Protein AF-A0AAJ5YVN3-F1 (afdb_monomer)

Structure (mmCIF, N/CA/C/O backbone):
data_AF-A0AAJ5YVN3-F1
#
_entry.id   AF-A0AAJ5YVN3-F1
#
loop_
_atom_site.group_PDB
_atom_site.id
_atom_site.type_symbol
_atom_site.label_atom_id
_atom_site.label_alt_id
_atom_site.label_comp_id
_atom_site.label_asym_id
_atom_site.label_entity_id
_atom_site.label_seq_id
_atom_site.pdbx_PDB_ins_code
_atom_site.Cartn_x
_atom_site.Cartn_y
_atom_site.Cartn_z
_atom_site.occupancy
_atom_site.B_iso_or_equiv
_atom_site.auth_seq_id
_atom_site.auth_comp_id
_atom_site.auth_asym_id
_atom_site.auth_atom_id
_atom_site.pdbx_PDB_model_num
ATOM 1 N N . MET A 1 1 ? 64.491 6.462 -9.019 1.00 41.91 1 MET A N 1
ATOM 2 C CA . MET A 1 1 ? 63.692 6.072 -10.199 1.00 41.91 1 MET A CA 1
ATOM 3 C C . MET A 1 1 ? 62.232 6.112 -9.799 1.00 41.91 1 MET A C 1
ATOM 5 O O . MET A 1 1 ? 61.809 5.310 -8.980 1.00 41.91 1 MET A O 1
ATOM 9 N N . SER A 1 2 ? 61.539 7.153 -10.253 1.00 41.12 2 SER A N 1
ATOM 10 C CA . SER A 1 2 ? 60.168 7.496 -9.876 1.00 41.12 2 SER A CA 1
ATOM 11 C C . SER A 1 2 ? 59.178 7.036 -10.949 1.00 41.12 2 SER A C 1
ATOM 13 O O . SER A 1 2 ? 59.569 6.874 -12.102 1.00 41.12 2 SER A O 1
ATOM 15 N N . MET A 1 3 ? 57.908 6.972 -10.539 1.00 47.62 3 MET A N 1
ATOM 16 C CA . MET A 1 3 ? 56.679 6.924 -11.341 1.00 47.62 3 MET A CA 1
ATOM 17 C C . MET A 1 3 ? 56.315 5.564 -11.931 1.00 47.62 3 MET A C 1
ATOM 19 O O . MET A 1 3 ? 56.884 5.174 -12.929 1.00 47.62 3 MET A O 1
ATOM 23 N N . PHE A 1 4 ? 55.321 4.895 -11.332 1.00 45.03 4 PHE A N 1
ATOM 24 C CA . PHE A 1 4 ? 54.134 4.316 -11.995 1.00 45.03 4 PHE A CA 1
ATOM 25 C C . PHE A 1 4 ? 53.193 3.777 -10.905 1.00 45.03 4 PHE A C 1
ATOM 27 O O . PHE A 1 4 ? 53.117 2.580 -10.640 1.00 45.03 4 PHE A O 1
ATOM 34 N N . ARG A 1 5 ? 52.473 4.671 -10.219 1.00 49.12 5 ARG A N 1
ATOM 35 C CA . ARG A 1 5 ? 51.340 4.270 -9.370 1.00 49.12 5 ARG A CA 1
ATOM 36 C C . ARG A 1 5 ? 50.184 5.246 -9.544 1.00 49.12 5 ARG A C 1
ATOM 38 O O . ARG A 1 5 ? 49.823 5.985 -8.641 1.00 49.12 5 ARG A O 1
ATOM 45 N N . ALA A 1 6 ? 49.614 5.238 -10.739 1.00 47.81 6 ALA A N 1
ATOM 46 C CA . ALA A 1 6 ? 48.305 5.807 -11.021 1.00 47.81 6 ALA A CA 1
ATOM 47 C C . ALA A 1 6 ? 47.508 4.765 -11.813 1.00 47.81 6 ALA A C 1
ATOM 49 O O . ALA A 1 6 ? 48.115 3.944 -12.494 1.00 47.81 6 ALA A O 1
ATOM 50 N N . THR A 1 7 ? 46.174 4.832 -11.746 1.00 44.16 7 THR A N 1
ATOM 51 C CA . THR A 1 7 ? 45.176 4.036 -12.504 1.00 44.16 7 THR A CA 1
ATOM 52 C C . THR A 1 7 ? 44.543 2.810 -11.827 1.00 44.16 7 THR A C 1
ATOM 54 O O . THR A 1 7 ? 44.110 1.888 -12.506 1.00 44.16 7 THR A O 1
ATOM 57 N N . ARG A 1 8 ? 44.344 2.803 -10.499 1.00 44.03 8 ARG A N 1
ATOM 58 C CA . ARG A 1 8 ? 43.365 1.864 -9.894 1.00 44.03 8 ARG A CA 1
ATOM 59 C C . ARG A 1 8 ? 41.948 2.439 -9.745 1.00 44.03 8 ARG A C 1
ATOM 61 O O . ARG A 1 8 ? 41.033 1.703 -9.402 1.00 44.03 8 ARG A O 1
ATOM 68 N N . THR A 1 9 ? 41.751 3.718 -10.066 1.00 44.75 9 THR A N 1
ATOM 69 C CA . THR A 1 9 ? 40.459 4.427 -9.978 1.00 44.75 9 THR A CA 1
ATOM 70 C C . THR A 1 9 ? 39.641 4.418 -11.277 1.00 44.75 9 THR A C 1
ATOM 72 O O . THR A 1 9 ? 38.487 4.822 -11.259 1.00 44.75 9 THR A O 1
ATOM 75 N N . LEU A 1 10 ? 40.176 3.899 -12.390 1.00 45.16 10 LEU A N 1
ATOM 76 C CA . LEU A 1 10 ? 39.469 3.826 -13.686 1.00 45.16 10 LEU A CA 1
ATOM 77 C C . LEU A 1 10 ? 38.543 2.599 -13.835 1.00 45.16 10 LEU A C 1
ATOM 79 O O . LEU A 1 10 ? 38.011 2.349 -14.913 1.00 45.16 10 LEU A O 1
ATOM 83 N N . LEU A 1 11 ? 38.363 1.809 -12.773 1.00 43.81 11 LEU A N 1
ATOM 84 C CA . LEU A 1 11 ? 37.643 0.528 -12.811 1.00 43.81 11 LEU A CA 1
ATOM 85 C C . LEU A 1 11 ? 36.219 0.571 -12.243 1.00 43.81 11 LEU A C 1
ATOM 87 O O . LEU A 1 11 ? 35.543 -0.449 -12.251 1.00 43.81 11 LEU A O 1
ATOM 91 N N . ASN A 1 12 ? 35.716 1.745 -11.856 1.00 46.56 12 ASN A N 1
ATOM 92 C CA . ASN A 1 12 ? 34.270 1.982 -11.785 1.00 46.56 12 ASN A CA 1
ATOM 93 C C . ASN A 1 12 ? 33.765 2.486 -13.146 1.00 46.56 12 ASN A C 1
ATOM 95 O O . ASN A 1 12 ? 32.978 3.426 -13.222 1.00 46.56 12 ASN A O 1
ATOM 99 N N . LYS A 1 13 ? 34.248 1.889 -14.241 1.00 52.09 13 LYS A N 1
ATOM 100 C CA . LYS A 1 13 ? 33.668 2.128 -15.556 1.00 52.09 13 LYS A CA 1
ATOM 101 C C . LYS A 1 13 ? 32.232 1.621 -15.489 1.00 52.09 13 LYS A C 1
ATOM 103 O O . LYS A 1 13 ? 32.009 0.471 -15.102 1.00 52.09 13 LYS A O 1
ATOM 108 N N . VAL A 1 14 ? 31.263 2.473 -15.822 1.00 55.44 14 VAL A N 1
ATOM 109 C CA . VAL A 1 14 ? 29.898 2.010 -16.094 1.00 55.44 14 VAL A CA 1
ATOM 110 C C . VAL A 1 14 ? 30.048 0.838 -17.072 1.00 55.44 14 VAL A C 1
ATOM 112 O O . VAL A 1 14 ? 30.746 0.991 -18.076 1.00 55.44 14 VAL A O 1
ATOM 115 N N . PRO A 1 15 ? 29.504 -0.356 -16.773 1.00 54.06 15 PRO A N 1
ATOM 116 C CA . PRO A 1 15 ? 29.806 -1.568 -17.540 1.00 54.06 15 PRO A CA 1
ATOM 117 C C . PRO A 1 15 ? 29.384 -1.472 -19.014 1.00 54.06 15 PRO A C 1
ATOM 119 O O . PRO A 1 15 ? 29.761 -2.316 -19.823 1.00 54.06 15 PRO A O 1
ATOM 122 N N . GLU A 1 16 ? 28.630 -0.435 -19.380 1.00 62.41 16 GLU A N 1
ATOM 123 C CA . GLU A 1 16 ? 28.155 -0.181 -20.729 1.00 62.41 16 GLU A CA 1
ATOM 124 C C . GLU A 1 16 ? 28.789 1.091 -21.300 1.00 62.41 16 GLU A C 1
ATOM 126 O O . GLU A 1 16 ? 28.896 2.114 -20.626 1.00 62.41 16 GLU A O 1
ATOM 131 N N . SER A 1 17 ? 29.205 1.029 -22.568 1.00 70.75 17 SER A N 1
ATOM 132 C CA . SER A 1 17 ? 29.675 2.201 -23.305 1.00 70.75 17 SER A CA 1
ATOM 133 C C . SER A 1 17 ? 28.585 3.283 -23.342 1.00 70.75 17 SER A C 1
ATOM 135 O O . SER A 1 17 ? 27.437 2.938 -23.651 1.00 70.75 17 SER A O 1
ATOM 137 N N . PRO A 1 18 ? 28.919 4.571 -23.149 1.00 73.31 18 PRO A N 1
ATOM 138 C CA . PRO A 1 18 ? 27.937 5.666 -23.176 1.00 73.31 18 PRO A CA 1
ATOM 139 C C . PRO A 1 18 ? 27.120 5.738 -24.478 1.00 73.31 18 PRO A C 1
ATOM 141 O O . PRO A 1 18 ? 25.960 6.155 -24.485 1.00 73.31 18 PRO A O 1
ATOM 144 N N . ASP A 1 19 ? 27.690 5.244 -25.577 1.00 77.88 19 ASP A N 1
ATOM 145 C CA . ASP A 1 19 ? 27.111 5.295 -26.922 1.00 77.88 19 ASP A CA 1
ATOM 146 C C . ASP A 1 19 ? 26.216 4.093 -27.281 1.00 77.88 19 ASP A C 1
ATOM 148 O O . ASP A 1 19 ? 25.790 3.955 -28.430 1.00 77.88 19 ASP A O 1
ATOM 152 N N . LYS A 1 20 ? 25.922 3.187 -26.334 1.00 82.56 20 LYS A N 1
ATOM 153 C CA . LYS A 1 20 ? 25.192 1.937 -26.628 1.00 82.56 20 LYS A CA 1
ATOM 154 C C . LYS A 1 20 ? 23.812 2.184 -27.253 1.00 82.56 20 LYS A C 1
ATOM 156 O O . LYS A 1 20 ? 23.463 1.520 -28.227 1.00 82.56 20 LYS A O 1
ATOM 161 N N . TYR A 1 21 ? 23.066 3.149 -26.713 1.00 87.19 21 TYR A N 1
ATOM 162 C CA . TYR A 1 21 ? 21.720 3.530 -27.177 1.00 87.19 21 TYR A CA 1
ATOM 163 C C . TYR A 1 21 ? 21.651 4.939 -27.773 1.00 87.19 21 TYR A C 1
ATOM 165 O O . TYR A 1 21 ? 20.602 5.358 -28.270 1.00 87.19 21 TYR A O 1
ATOM 173 N N . HIS A 1 22 ? 22.771 5.657 -27.747 1.00 88.06 22 HIS A N 1
ATOM 174 C CA . HIS A 1 22 ? 22.876 7.002 -28.280 1.00 88.06 22 HIS A CA 1
ATOM 175 C C . HIS A 1 22 ? 23.590 7.000 -29.633 1.00 88.06 22 HIS A C 1
ATOM 177 O O . HIS A 1 22 ? 24.222 6.020 -30.049 1.00 88.06 22 HIS A O 1
ATOM 183 N N . ILE A 1 23 ? 23.451 8.100 -30.359 1.00 85.88 23 ILE A N 1
ATOM 184 C CA . ILE A 1 23 ? 24.288 8.375 -31.522 1.00 85.88 23 ILE A CA 1
ATOM 185 C C . ILE A 1 23 ? 25.714 8.607 -30.997 1.00 85.88 23 ILE A C 1
ATOM 187 O O . ILE A 1 23 ? 25.875 9.434 -30.092 1.00 85.88 23 ILE A O 1
ATOM 191 N N . PRO A 1 24 ? 26.724 7.881 -31.521 1.00 80.44 24 PRO A N 1
ATOM 192 C CA . PRO A 1 24 ? 28.091 8.008 -31.038 1.00 80.44 24 PRO A CA 1
ATOM 193 C C . PRO A 1 24 ? 28.589 9.443 -31.186 1.00 80.44 24 PRO A C 1
ATOM 195 O O . PRO A 1 24 ? 28.255 10.141 -32.150 1.00 80.44 24 PRO A O 1
ATOM 198 N N . ASN A 1 25 ? 29.406 9.867 -30.225 1.00 71.94 25 ASN A N 1
ATOM 199 C CA . ASN A 1 25 ? 30.042 11.177 -30.222 1.00 71.94 25 ASN A CA 1
ATOM 200 C C . ASN A 1 25 ? 30.934 11.335 -31.476 1.00 71.94 25 ASN A C 1
ATOM 202 O O . ASN A 1 25 ? 32.053 10.838 -31.516 1.00 71.94 25 ASN A O 1
ATOM 206 N N . GLY A 1 26 ? 30.440 12.013 -32.516 1.00 68.81 26 GLY A N 1
ATOM 207 C CA . GLY A 1 26 ? 31.144 12.214 -33.787 1.00 68.81 26 GLY A CA 1
ATOM 208 C C . GLY A 1 26 ? 30.780 11.181 -34.859 1.00 68.81 26 GLY A C 1
ATOM 209 O O . GLY A 1 26 ? 31.029 9.989 -34.726 1.00 68.81 26 GLY A O 1
ATOM 210 N N . VAL A 1 27 ? 30.246 11.663 -35.987 1.00 68.75 27 VAL A N 1
ATOM 211 C CA . VAL A 1 27 ? 29.835 10.833 -37.142 1.00 68.75 27 VAL A CA 1
ATOM 212 C C . VAL A 1 27 ? 31.021 10.086 -37.777 1.00 68.75 27 VAL A C 1
ATOM 214 O O . VAL A 1 27 ? 30.838 9.079 -38.453 1.00 68.75 27 VAL A O 1
ATOM 217 N N . THR A 1 28 ? 32.251 10.556 -37.540 1.00 82.75 28 THR A N 1
ATOM 218 C CA . THR A 1 28 ? 33.484 9.951 -38.064 1.00 82.75 28 THR A CA 1
ATOM 219 C C . THR A 1 28 ? 34.467 9.624 -36.934 1.00 82.75 28 THR A C 1
ATOM 221 O O . THR A 1 28 ? 34.488 10.335 -35.924 1.00 82.75 28 THR A O 1
ATOM 224 N N . PRO A 1 29 ? 35.356 8.627 -37.116 1.00 84.06 29 PRO A N 1
ATOM 225 C CA . PRO A 1 29 ? 36.374 8.267 -36.122 1.00 84.06 29 PRO A CA 1
ATOM 226 C C . PRO A 1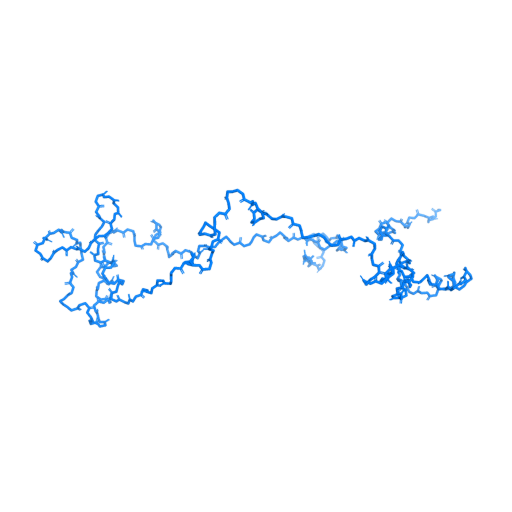 29 ? 37.305 9.422 -35.727 1.00 84.06 29 PRO A C 1
ATOM 228 O O . PRO A 1 29 ? 37.839 9.437 -34.620 1.00 84.06 29 PRO A O 1
ATOM 231 N N . PHE A 1 30 ? 37.503 10.392 -36.626 1.00 90.69 30 PHE A N 1
ATOM 232 C CA . PHE A 1 30 ? 38.268 11.604 -36.346 1.00 90.69 30 PHE A CA 1
ATOM 233 C C . PHE A 1 30 ? 37.564 12.478 -35.301 1.00 90.69 30 PHE A C 1
ATOM 235 O O . PHE A 1 30 ? 38.134 12.749 -34.246 1.00 90.69 30 PHE A O 1
ATOM 242 N N . TRP A 1 31 ? 36.302 12.847 -35.548 1.00 87.69 31 TRP A N 1
ATOM 243 C CA . TRP A 1 31 ? 35.515 13.678 -34.628 1.00 87.69 31 TRP A CA 1
ATOM 244 C C . TRP A 1 31 ? 35.298 13.010 -33.268 1.00 87.69 31 TRP A C 1
ATOM 246 O O . TRP A 1 31 ? 35.290 13.692 -32.247 1.00 87.69 31 TRP A O 1
ATOM 256 N N . HIS A 1 32 ? 35.222 11.680 -33.242 1.00 84.69 32 HIS A N 1
ATOM 257 C CA . HIS A 1 32 ? 35.167 10.915 -32.000 1.00 84.69 32 HIS A CA 1
ATOM 258 C C . HIS A 1 32 ? 36.436 11.074 -31.151 1.00 84.69 32 HIS A C 1
ATOM 260 O O . HIS A 1 32 ? 36.351 11.338 -29.953 1.00 84.69 32 HIS A O 1
ATOM 266 N N . LYS A 1 33 ? 37.627 10.992 -31.758 1.00 87.19 33 LYS A N 1
ATOM 267 C CA . LYS A 1 33 ? 38.897 11.213 -31.044 1.00 87.19 33 LYS A CA 1
ATOM 268 C C . LYS A 1 33 ? 39.047 12.655 -30.556 1.00 87.19 33 LYS A C 1
ATOM 270 O O . LYS A 1 33 ? 39.534 12.869 -29.451 1.00 87.19 33 LYS A O 1
ATOM 275 N N . VAL A 1 34 ? 38.604 13.630 -31.352 1.00 89.38 34 VAL A N 1
ATOM 276 C CA . VAL A 1 34 ? 38.596 15.047 -30.951 1.00 89.38 34 VAL A CA 1
ATOM 277 C C . VAL A 1 34 ? 37.692 15.254 -29.735 1.00 89.38 34 VAL A C 1
ATOM 279 O O . VAL A 1 34 ? 38.117 15.865 -28.759 1.00 89.38 34 VAL A O 1
ATOM 282 N N . HIS A 1 35 ? 36.485 14.681 -29.742 1.00 85.12 35 HIS A N 1
ATOM 283 C CA . HIS A 1 35 ? 35.570 14.745 -28.603 1.00 85.12 35 HIS A CA 1
ATOM 284 C C . HIS A 1 35 ? 36.154 14.080 -27.348 1.00 85.12 35 HIS A C 1
ATOM 286 O O . HIS A 1 35 ? 36.085 14.650 -26.264 1.00 85.12 35 HIS A O 1
ATOM 292 N N . GLN A 1 36 ? 36.776 12.906 -27.486 1.00 85.69 36 GLN A N 1
ATOM 293 C CA . GLN A 1 36 ? 37.421 12.219 -26.362 1.00 85.69 36 GLN A CA 1
ATOM 294 C C . GLN A 1 36 ? 38.565 13.024 -25.738 1.00 85.69 36 GLN A C 1
ATOM 296 O O . GLN A 1 36 ? 38.774 12.935 -24.532 1.00 85.69 36 GLN A O 1
ATOM 301 N N . LEU A 1 37 ? 39.301 13.792 -26.545 1.00 89.38 37 LEU A N 1
ATOM 302 C CA . LEU A 1 37 ? 40.407 14.619 -26.068 1.00 89.38 37 LEU A CA 1
ATOM 303 C C . LEU A 1 37 ? 39.929 15.942 -25.449 1.00 89.38 37 LEU A C 1
ATOM 305 O O . LEU A 1 37 ? 40.559 16.439 -24.521 1.00 89.38 37 LEU A O 1
ATOM 309 N N . MET A 1 38 ? 38.847 16.522 -25.977 1.00 88.75 38 MET A N 1
ATOM 310 C CA . MET A 1 38 ? 38.382 17.863 -25.608 1.00 88.75 38 MET A CA 1
ATOM 311 C C . MET A 1 38 ? 37.267 17.866 -24.549 1.00 88.75 38 MET A C 1
ATOM 313 O O . MET A 1 38 ? 37.050 18.887 -23.900 1.00 88.75 38 MET A O 1
ATOM 317 N N . SER A 1 39 ? 36.552 16.752 -24.365 1.00 83.75 39 SER A N 1
ATOM 318 C CA . SER A 1 39 ? 35.489 16.643 -23.362 1.00 83.75 39 SER A CA 1
ATOM 319 C C . SER A 1 39 ? 36.058 16.531 -21.948 1.00 83.75 39 SER A C 1
ATOM 321 O O . SER A 1 39 ? 36.984 15.764 -21.693 1.00 83.75 39 SER A O 1
ATOM 323 N N . THR A 1 40 ? 35.445 17.242 -20.999 1.00 87.56 40 THR A N 1
ATOM 324 C CA . THR A 1 40 ? 35.756 17.131 -19.564 1.00 87.56 40 THR A CA 1
ATOM 325 C C . THR A 1 40 ? 35.494 15.724 -19.027 1.00 87.56 40 THR A C 1
ATOM 327 O O . THR A 1 40 ? 36.194 15.266 -18.127 1.00 87.56 40 THR A O 1
ATOM 330 N N . ASN A 1 41 ? 34.494 15.032 -19.579 1.00 83.88 41 ASN A N 1
ATOM 331 C CA . ASN A 1 41 ? 34.202 13.644 -19.258 1.00 83.88 41 ASN A CA 1
ATOM 332 C C . ASN A 1 41 ? 33.904 12.868 -20.557 1.00 83.88 41 ASN A C 1
ATOM 334 O O . ASN A 1 41 ? 32.819 13.025 -21.128 1.00 83.88 41 ASN A O 1
ATOM 338 N N . PRO A 1 42 ? 34.845 12.040 -21.048 1.00 80.31 42 PRO A N 1
ATOM 339 C CA . PRO A 1 42 ? 34.662 11.275 -22.279 1.00 80.31 42 PRO A CA 1
ATOM 340 C C . PRO A 1 42 ? 33.650 10.129 -22.132 1.00 80.31 42 PRO A C 1
ATOM 342 O O . PRO A 1 42 ? 33.206 9.593 -23.145 1.00 80.31 42 PRO A O 1
ATOM 345 N N . ASP A 1 43 ? 33.262 9.773 -20.903 1.00 81.06 43 ASP A N 1
ATOM 346 C CA . ASP A 1 43 ? 32.269 8.734 -20.623 1.00 81.06 43 ASP A CA 1
ATOM 347 C C . ASP A 1 43 ? 30.819 9.261 -20.677 1.00 81.06 43 ASP A C 1
ATOM 349 O O . ASP A 1 43 ? 29.885 8.532 -20.352 1.00 81.06 43 ASP A O 1
ATOM 353 N N . VAL A 1 44 ? 30.595 10.517 -21.080 1.00 82.25 44 VAL A N 1
ATOM 354 C CA . VAL A 1 44 ? 29.251 11.102 -21.237 1.00 82.25 44 VAL A CA 1
ATOM 355 C C . VAL A 1 44 ? 28.750 10.938 -22.676 1.00 82.25 44 VAL A C 1
ATOM 357 O O . VAL A 1 44 ? 29.462 11.195 -23.647 1.00 82.25 44 VAL A O 1
ATOM 360 N N . SER A 1 45 ? 27.493 10.516 -22.816 1.00 84.06 45 SER A N 1
ATOM 361 C CA . SER A 1 45 ? 26.807 10.363 -24.105 1.00 84.06 45 SER A CA 1
ATOM 362 C C . SER A 1 45 ? 26.240 11.683 -24.643 1.00 84.06 45 SER A C 1
ATOM 364 O O . SER A 1 45 ? 25.856 12.541 -23.851 1.00 84.06 45 SER A O 1
ATOM 366 N N . THR A 1 46 ? 26.018 11.783 -25.960 1.00 83.31 46 THR A N 1
ATOM 367 C CA . THR A 1 46 ? 25.290 12.908 -26.598 1.00 83.31 46 THR A CA 1
ATOM 368 C C . THR A 1 46 ? 23.846 13.101 -26.116 1.00 83.31 46 THR A C 1
ATOM 370 O O . THR A 1 46 ? 23.269 14.164 -26.332 1.00 83.31 46 THR A O 1
ATOM 373 N N . GLY A 1 47 ? 23.219 12.068 -25.537 1.00 86.25 47 GLY A N 1
ATOM 374 C CA . GLY A 1 47 ? 21.799 12.079 -25.166 1.00 86.25 47 GLY A CA 1
ATOM 375 C C . GLY A 1 47 ? 20.830 11.980 -26.353 1.00 86.25 47 GLY A C 1
ATOM 376 O O . GLY A 1 47 ? 19.618 11.998 -26.156 1.00 86.25 47 GLY A O 1
ATOM 377 N N . LEU A 1 48 ? 21.334 11.841 -27.587 1.00 88.81 48 LEU A N 1
ATOM 378 C CA . LEU A 1 48 ? 20.504 11.659 -28.778 1.00 88.81 48 LEU A CA 1
ATOM 379 C C . LEU A 1 48 ? 20.235 10.167 -29.009 1.00 88.81 48 LEU A C 1
ATOM 381 O O . LEU A 1 48 ? 21.190 9.427 -29.248 1.00 88.81 48 LEU A O 1
ATOM 385 N N . PRO A 1 49 ? 18.978 9.693 -28.962 1.00 91.38 49 PRO A N 1
ATOM 386 C CA . PRO A 1 49 ? 18.670 8.279 -29.137 1.00 91.38 49 PRO A CA 1
ATOM 387 C C . PRO A 1 49 ? 18.908 7.824 -30.582 1.00 91.38 49 PRO A C 1
ATOM 389 O O . PRO A 1 49 ? 18.705 8.571 -31.539 1.00 91.38 49 PRO A O 1
ATOM 392 N N . ARG A 1 50 ? 19.299 6.562 -30.765 1.00 88.75 50 ARG A N 1
ATOM 393 C CA . ARG A 1 50 ? 19.478 5.982 -32.103 1.00 88.75 50 ARG A CA 1
ATOM 394 C C . ARG A 1 50 ? 18.128 5.625 -32.739 1.00 88.75 50 ARG A C 1
ATOM 396 O O . ARG A 1 50 ? 17.444 4.725 -32.260 1.00 88.75 50 ARG A O 1
ATOM 403 N N . ASN A 1 51 ? 17.793 6.245 -33.874 1.00 87.81 51 ASN A N 1
ATOM 404 C CA . ASN A 1 51 ? 16.492 6.099 -34.557 1.00 87.81 51 ASN A CA 1
ATOM 405 C C . ASN A 1 51 ? 16.070 4.651 -34.873 1.00 87.81 51 ASN A C 1
ATOM 407 O O . ASN A 1 51 ? 14.887 4.338 -34.841 1.00 87.81 51 ASN A O 1
ATOM 411 N N . LEU A 1 52 ? 17.021 3.763 -35.185 1.00 88.56 52 LEU A N 1
ATOM 412 C CA . LEU A 1 52 ? 16.731 2.361 -35.532 1.00 88.56 52 LEU A CA 1
ATOM 413 C C . LEU A 1 52 ? 16.519 1.449 -34.315 1.00 88.56 52 LEU A C 1
ATOM 415 O O . LEU A 1 52 ? 16.115 0.303 -34.474 1.00 88.56 52 LEU A O 1
ATOM 419 N N . GLN A 1 53 ? 16.830 1.928 -33.111 1.00 89.25 53 GLN A N 1
ATOM 420 C CA . GLN A 1 53 ? 16.669 1.177 -31.861 1.00 89.25 53 GLN A CA 1
ATOM 421 C C . GLN A 1 53 ? 15.561 1.779 -30.999 1.00 89.25 53 GLN A C 1
ATOM 423 O O . GLN A 1 53 ? 14.782 1.064 -30.372 1.00 89.25 53 GLN A O 1
ATOM 428 N N . PHE A 1 54 ? 15.473 3.105 -30.969 1.00 92.62 54 PHE A N 1
ATOM 429 C CA . PHE A 1 54 ? 14.462 3.814 -30.214 1.00 92.62 54 PHE A CA 1
ATOM 430 C C . PHE A 1 54 ? 13.135 3.824 -30.976 1.00 92.62 54 PHE A C 1
ATOM 432 O O . PHE A 1 54 ? 13.041 4.381 -32.066 1.00 92.62 54 PHE A O 1
ATOM 439 N N . ARG A 1 55 ? 12.092 3.231 -30.379 1.00 92.75 55 ARG A N 1
ATOM 440 C CA . ARG A 1 55 ? 10.723 3.197 -30.932 1.00 92.75 55 ARG A CA 1
ATOM 441 C C . ARG A 1 55 ? 10.641 2.569 -32.336 1.00 92.75 55 ARG A C 1
ATOM 443 O O . ARG A 1 55 ? 9.792 2.943 -33.143 1.00 92.75 55 ARG A O 1
ATOM 450 N N . TYR A 1 56 ? 11.503 1.594 -32.609 1.00 91.38 56 TYR A N 1
ATOM 451 C CA . TYR A 1 56 ? 11.482 0.831 -33.849 1.00 91.38 56 TYR A CA 1
ATOM 452 C C . TYR A 1 56 ? 11.371 -0.673 -33.552 1.00 91.38 56 TYR A C 1
ATOM 454 O O . TYR A 1 56 ? 12.149 -1.186 -32.745 1.00 91.38 56 TYR A O 1
ATOM 462 N N . PRO A 1 57 ? 10.419 -1.399 -34.163 1.00 93.31 57 PRO A N 1
ATOM 463 C CA . PRO A 1 57 ? 9.345 -0.910 -35.040 1.00 93.31 57 PRO A CA 1
ATOM 464 C C . PRO A 1 57 ? 8.355 0.014 -34.297 1.00 93.31 57 PRO A C 1
ATOM 466 O O . PRO A 1 57 ? 8.284 -0.036 -33.062 1.00 93.31 57 PRO A O 1
ATOM 469 N N . PRO A 1 58 ? 7.598 0.873 -35.013 1.00 92.50 58 PRO A N 1
ATOM 470 C CA . PRO A 1 58 ? 6.627 1.752 -34.378 1.00 92.50 58 PRO A CA 1
ATOM 471 C C . PRO A 1 58 ? 5.566 0.937 -33.616 1.00 92.50 58 PRO A C 1
ATOM 473 O O . PRO A 1 58 ? 5.261 -0.192 -34.005 1.00 92.50 58 PRO A O 1
ATOM 476 N N . PRO A 1 59 ? 4.964 1.490 -32.544 1.00 91.75 59 PRO A N 1
ATOM 477 C CA . PRO A 1 59 ? 4.056 0.741 -31.669 1.00 91.75 59 PRO A CA 1
ATOM 4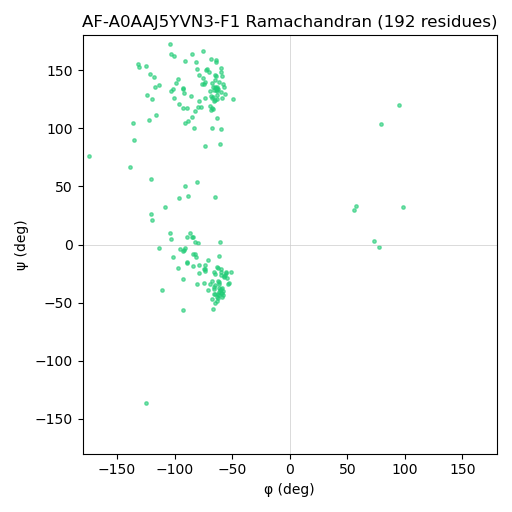78 C C . PRO A 1 59 ? 2.909 0.013 -32.388 1.00 91.75 59 PRO A C 1
ATOM 480 O O . PRO A 1 59 ? 2.520 -1.070 -31.969 1.00 91.75 59 PRO A O 1
ATOM 483 N N . ALA A 1 60 ? 2.399 0.576 -33.488 1.00 93.06 60 ALA A N 1
ATOM 484 C CA . ALA A 1 60 ? 1.298 0.006 -34.267 1.00 93.06 60 ALA A CA 1
ATOM 485 C C . ALA A 1 60 ? 1.719 -1.081 -35.278 1.00 93.06 60 ALA A C 1
ATOM 487 O O . ALA A 1 60 ? 0.855 -1.710 -35.878 1.00 93.06 60 ALA A O 1
ATOM 488 N N . SER A 1 61 ? 3.020 -1.311 -35.488 1.00 93.81 61 SER A N 1
ATOM 489 C CA . SER A 1 61 ? 3.538 -2.322 -36.422 1.00 93.81 61 SER A CA 1
ATOM 490 C C . SER A 1 61 ? 4.416 -3.364 -35.719 1.00 93.81 61 SER A C 1
ATOM 492 O O . SER A 1 61 ? 5.338 -3.926 -36.317 1.00 93.81 61 SER A O 1
ATOM 494 N N . ARG A 1 62 ? 4.183 -3.588 -34.420 1.00 91.50 62 ARG A N 1
ATOM 495 C CA . ARG A 1 62 ? 4.842 -4.657 -33.664 1.00 91.50 62 ARG A CA 1
ATOM 496 C C . ARG A 1 62 ? 4.318 -6.015 -34.164 1.00 91.50 62 ARG A C 1
ATOM 498 O O . ARG A 1 62 ? 3.106 -6.177 -34.261 1.00 91.50 62 ARG A O 1
ATOM 505 N N . PRO A 1 63 ? 5.192 -6.996 -34.460 1.00 93.56 63 PRO A N 1
ATOM 506 C CA . PRO A 1 63 ? 4.758 -8.341 -34.857 1.00 93.56 63 PRO A CA 1
ATOM 507 C C . PRO A 1 63 ? 4.216 -9.161 -33.674 1.00 93.56 63 PRO A C 1
ATOM 509 O O . PRO A 1 63 ? 3.549 -10.176 -33.866 1.00 93.56 63 PRO A O 1
ATOM 512 N N . GLU A 1 64 ? 4.521 -8.737 -32.446 1.00 92.88 64 GLU A N 1
ATOM 513 C CA . GLU A 1 64 ? 4.050 -9.351 -31.207 1.00 92.88 64 GLU A CA 1
ATOM 514 C C . GLU A 1 64 ? 2.528 -9.212 -31.095 1.00 92.88 64 GLU A C 1
ATOM 516 O O . GLU A 1 64 ? 1.986 -8.106 -31.130 1.00 92.88 64 GLU A O 1
ATOM 521 N N . LYS A 1 65 ? 1.828 -10.338 -30.931 1.00 89.81 65 LYS A N 1
ATOM 522 C CA . LYS A 1 65 ? 0.388 -10.327 -30.665 1.00 89.81 65 LYS A CA 1
ATOM 523 C C . LYS A 1 65 ? 0.168 -10.004 -29.187 1.00 89.81 65 LYS A C 1
ATOM 525 O O . LYS A 1 65 ? 0.687 -10.742 -28.346 1.00 89.81 65 LYS A O 1
ATOM 530 N N . PRO A 1 66 ? -0.592 -8.950 -28.844 1.00 88.44 66 PRO A N 1
ATOM 531 C CA . PRO A 1 66 ? -0.905 -8.683 -27.453 1.00 88.44 66 PRO A CA 1
ATOM 532 C C . PRO A 1 66 ? -1.772 -9.824 -26.918 1.00 88.44 66 PRO A C 1
ATOM 534 O O . PRO A 1 66 ? -2.831 -10.127 -27.465 1.00 88.44 66 PRO A O 1
ATOM 537 N N . ALA A 1 67 ? -1.313 -10.455 -25.845 1.00 88.06 67 ALA A N 1
ATOM 538 C CA . ALA A 1 67 ? -2.102 -11.386 -25.059 1.00 88.06 67 ALA A CA 1
ATOM 539 C C . ALA A 1 67 ? -2.244 -10.809 -23.653 1.00 88.06 67 ALA A C 1
ATOM 541 O O . ALA A 1 67 ? -1.279 -10.313 -23.069 1.00 88.06 67 ALA A O 1
ATOM 542 N N . THR A 1 68 ? -3.449 -10.862 -23.097 1.00 86.75 68 THR A N 1
ATOM 543 C CA . THR A 1 68 ? -3.651 -10.554 -21.683 1.00 86.75 68 THR A CA 1
ATOM 544 C C . THR A 1 68 ? -3.015 -11.663 -20.860 1.00 86.75 68 THR A C 1
ATOM 546 O O . THR A 1 68 ? -3.412 -12.823 -20.992 1.00 86.75 68 THR A O 1
ATOM 549 N N . VAL A 1 69 ? -2.032 -11.324 -20.025 1.00 91.00 69 VAL A N 1
ATOM 550 C CA . VAL A 1 69 ? -1.415 -12.302 -19.124 1.00 91.00 69 VAL A CA 1
ATOM 551 C C . VAL A 1 69 ? -2.495 -12.901 -18.214 1.00 91.00 69 VAL A C 1
ATOM 553 O O . VAL A 1 69 ? -3.247 -12.142 -17.593 1.00 91.00 69 VAL A O 1
ATOM 556 N N . PRO A 1 70 ? -2.633 -14.239 -18.154 1.00 89.75 70 PRO A N 1
ATOM 557 C CA . PRO A 1 70 ? -3.632 -14.849 -17.298 1.00 89.75 70 PRO A CA 1
ATOM 558 C C . PRO A 1 70 ? -3.274 -14.561 -15.841 1.00 89.75 70 PRO A C 1
ATOM 560 O O . PRO A 1 70 ? -2.130 -14.712 -15.414 1.00 89.75 70 PRO A O 1
ATOM 563 N N . SER A 1 71 ? -4.268 -14.135 -15.074 1.00 89.44 71 SER A N 1
ATOM 564 C CA . SER A 1 71 ? -4.153 -13.996 -13.623 1.00 89.44 71 SER A CA 1
ATOM 565 C C . SER A 1 71 ? -4.887 -15.154 -12.952 1.00 89.44 71 SER A C 1
ATOM 567 O O . SER A 1 71 ? -5.631 -15.887 -13.602 1.00 89.44 71 SER A O 1
ATOM 569 N N . ARG A 1 72 ? -4.776 -15.289 -11.626 1.00 85.88 72 ARG A N 1
ATOM 570 C CA . ARG A 1 72 ? -5.621 -16.238 -10.875 1.00 85.88 72 ARG A CA 1
ATOM 571 C C . ARG A 1 72 ? -7.123 -16.004 -11.105 1.00 85.88 72 ARG A C 1
ATOM 573 O O . ARG A 1 72 ? -7.908 -16.928 -10.970 1.00 85.88 72 ARG A O 1
ATOM 580 N N . ALA A 1 73 ? -7.518 -14.786 -11.482 1.00 86.50 73 ALA A N 1
ATOM 581 C CA . ALA A 1 73 ? -8.897 -14.439 -11.808 1.00 86.50 73 ALA A CA 1
ATOM 582 C C . ALA A 1 73 ? -9.317 -14.814 -13.244 1.00 86.50 73 ALA A C 1
ATOM 584 O O . ALA A 1 73 ? -10.448 -14.500 -13.621 1.00 86.50 73 ALA A O 1
ATOM 585 N N . SER A 1 74 ? -8.444 -15.447 -14.033 1.00 89.19 74 SER A N 1
ATOM 586 C CA . SER A 1 74 ? -8.720 -15.909 -15.400 1.00 89.19 74 SER A CA 1
ATOM 587 C C . SER A 1 74 ? -9.143 -17.382 -15.473 1.00 89.19 74 SER A C 1
ATOM 589 O O . SER A 1 74 ? -9.459 -17.848 -16.562 1.00 89.19 74 SER A O 1
ATOM 591 N N . ASP A 1 75 ? -9.151 -18.109 -14.350 1.00 92.06 75 ASP A N 1
ATOM 592 C CA . ASP A 1 75 ? -9.623 -19.496 -14.315 1.00 92.06 75 ASP A CA 1
ATOM 593 C C . ASP A 1 75 ? -11.130 -19.584 -14.630 1.00 92.06 75 ASP A C 1
ATOM 595 O O . ASP A 1 75 ? -11.911 -18.713 -14.229 1.00 92.06 75 ASP A O 1
ATOM 599 N N . ILE A 1 76 ? -11.512 -20.619 -15.383 1.00 90.62 76 ILE A N 1
ATOM 600 C CA . ILE A 1 76 ? -12.859 -20.846 -15.925 1.00 90.62 76 ILE A CA 1
ATOM 601 C C . ILE A 1 76 ? -13.692 -21.721 -14.977 1.00 90.62 76 ILE A C 1
ATOM 603 O O . ILE A 1 76 ? -14.911 -21.565 -14.938 1.00 90.62 76 ILE A O 1
ATOM 607 N N . ALA A 1 77 ? -13.062 -22.616 -14.207 1.00 90.00 77 ALA A N 1
ATOM 608 C CA . ALA A 1 77 ? -13.775 -23.612 -13.405 1.00 90.00 77 ALA A CA 1
ATOM 609 C C . ALA A 1 77 ? -14.058 -23.148 -11.964 1.00 90.00 77 ALA A C 1
ATOM 611 O O . ALA A 1 77 ? -15.214 -23.100 -11.551 1.00 90.00 77 ALA A O 1
ATOM 612 N N . GLU A 1 78 ? -13.035 -22.766 -11.193 1.00 90.50 78 GLU A N 1
ATOM 613 C CA . GLU A 1 78 ? -13.146 -22.594 -9.731 1.00 90.50 78 GLU A CA 1
ATOM 614 C C . GLU A 1 78 ? -13.117 -21.119 -9.284 1.00 90.50 78 GLU A C 1
ATOM 616 O O . GLU A 1 78 ? -12.639 -20.761 -8.208 1.00 90.50 78 GLU A O 1
ATOM 621 N N . ASN A 1 79 ? -13.643 -20.213 -10.111 1.00 92.19 79 ASN A N 1
ATOM 622 C CA . ASN A 1 79 ? -13.424 -18.769 -9.971 1.00 92.19 79 ASN A CA 1
ATOM 623 C C . ASN A 1 79 ? -14.720 -17.962 -9.773 1.00 92.19 79 ASN A C 1
ATOM 625 O O . ASN A 1 79 ? -15.052 -17.017 -10.507 1.00 92.19 79 ASN A O 1
ATOM 629 N N . MET A 1 80 ? -15.472 -18.329 -8.736 1.00 93.00 80 MET A N 1
ATOM 630 C CA . MET A 1 80 ? -16.726 -17.658 -8.397 1.00 93.00 80 MET A CA 1
ATOM 631 C C . MET A 1 80 ? -16.498 -16.194 -7.989 1.00 93.00 80 MET A C 1
ATOM 633 O O . MET A 1 80 ? -15.641 -15.877 -7.161 1.00 93.00 80 MET A O 1
ATOM 637 N N . TYR A 1 81 ? -17.302 -15.274 -8.538 1.00 91.75 81 TYR A N 1
ATOM 638 C CA . TYR A 1 81 ? -17.105 -13.829 -8.346 1.00 91.75 81 TYR A CA 1
ATOM 639 C C . TYR A 1 81 ? -17.165 -13.386 -6.878 1.00 91.75 81 TYR A C 1
ATOM 641 O O . TYR A 1 81 ? -16.353 -12.570 -6.456 1.00 91.75 81 TYR A O 1
ATOM 649 N N . TYR A 1 82 ? -18.047 -13.966 -6.062 1.00 92.75 82 TYR A N 1
ATOM 650 C CA . TYR A 1 82 ? -18.197 -13.574 -4.656 1.00 92.75 82 TYR A CA 1
ATOM 651 C C . TYR A 1 82 ? -16.948 -13.857 -3.796 1.00 92.75 82 TYR A C 1
ATOM 653 O O . TYR A 1 82 ? -16.720 -13.181 -2.790 1.00 92.75 82 TYR A O 1
ATOM 661 N N . HIS A 1 83 ? -16.108 -14.831 -4.170 1.00 92.44 83 HIS A N 1
ATOM 662 C CA . HIS A 1 83 ? -14.856 -15.093 -3.457 1.00 92.44 83 HIS A CA 1
ATOM 663 C C . HIS A 1 83 ? -13.831 -13.979 -3.697 1.00 92.44 83 HIS A C 1
ATOM 665 O O . HIS A 1 83 ? -13.191 -13.540 -2.739 1.00 92.44 83 HIS A O 1
ATOM 671 N N . ARG A 1 84 ? -13.758 -13.469 -4.931 1.00 92.12 84 ARG A N 1
ATOM 672 C CA . ARG A 1 84 ? -12.844 -12.403 -5.385 1.00 92.12 84 ARG A CA 1
ATOM 673 C C . ARG A 1 84 ? -13.404 -10.981 -5.274 1.00 92.12 84 ARG A C 1
ATOM 675 O O . ARG A 1 84 ? -12.700 -10.025 -5.589 1.00 92.12 84 ARG A O 1
ATOM 682 N N . ASP A 1 85 ? -14.656 -10.824 -4.854 1.00 94.00 85 ASP A N 1
ATOM 683 C CA . ASP A 1 85 ? -15.281 -9.512 -4.683 1.00 94.00 85 ASP A CA 1
ATOM 684 C C . ASP A 1 85 ? -14.732 -8.803 -3.432 1.00 94.00 85 ASP A C 1
ATOM 686 O O . ASP A 1 85 ? -15.303 -8.868 -2.344 1.00 94.00 85 ASP A O 1
ATOM 690 N N . PHE A 1 86 ? -13.600 -8.114 -3.594 1.00 94.62 86 PHE A N 1
ATOM 691 C CA . PHE A 1 86 ? -13.014 -7.259 -2.558 1.00 94.62 86 PHE A CA 1
ATOM 692 C C . PHE A 1 86 ? -13.766 -5.939 -2.375 1.00 94.62 86 PHE A C 1
ATOM 694 O O . PHE A 1 86 ? -13.695 -5.337 -1.309 1.00 94.62 86 PHE A O 1
ATOM 701 N N . ARG A 1 87 ? -14.535 -5.501 -3.380 1.00 95.62 87 ARG A N 1
ATOM 702 C CA . ARG A 1 87 ? -15.307 -4.254 -3.311 1.00 95.62 87 ARG A CA 1
ATOM 703 C C . ARG A 1 87 ? -16.402 -4.340 -2.249 1.00 9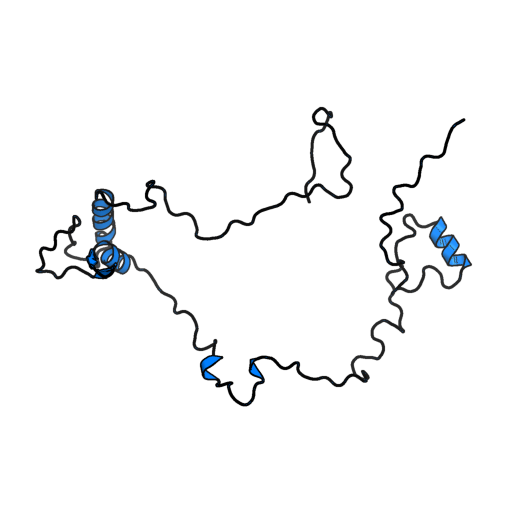5.62 87 ARG A C 1
ATOM 705 O O . ARG A 1 87 ? -16.679 -3.349 -1.585 1.00 95.62 87 ARG A O 1
ATOM 712 N N . ARG A 1 88 ? -17.029 -5.510 -2.086 1.00 94.56 88 ARG A N 1
ATOM 713 C CA . ARG A 1 88 ? -18.054 -5.746 -1.051 1.00 94.56 88 ARG A CA 1
ATOM 714 C C . ARG A 1 88 ? -17.490 -6.245 0.280 1.00 94.56 88 ARG A C 1
ATOM 716 O O . ARG A 1 88 ? -18.183 -6.166 1.287 1.00 94.56 88 ARG A O 1
ATOM 723 N N . LYS A 1 89 ? -16.247 -6.730 0.300 1.00 95.19 89 LYS A N 1
ATOM 724 C CA . LYS A 1 89 ? -15.539 -7.202 1.504 1.00 95.19 89 LYS A CA 1
ATOM 725 C C . LYS A 1 89 ? -14.642 -6.116 2.107 1.00 95.19 89 LYS A C 1
ATOM 727 O O . LYS A 1 89 ? -13.518 -6.396 2.515 1.00 95.19 89 LYS A O 1
ATOM 732 N N . TYR A 1 90 ? -15.113 -4.873 2.131 1.00 96.38 90 TYR A N 1
ATOM 733 C CA . TYR A 1 90 ? -14.370 -3.791 2.767 1.00 96.38 90 TYR A CA 1
ATOM 734 C C . TYR A 1 90 ? -14.477 -3.904 4.299 1.00 96.38 90 TYR A C 1
ATOM 736 O O . TYR A 1 90 ? -15.534 -4.293 4.810 1.00 96.38 90 TYR A O 1
ATOM 744 N N . PRO A 1 91 ? -13.410 -3.581 5.050 1.00 96.00 91 PRO A N 1
ATOM 745 C CA . PRO A 1 91 ? -13.502 -3.486 6.500 1.00 96.00 91 PRO A CA 1
ATOM 746 C C . PRO A 1 91 ? -14.469 -2.358 6.871 1.00 96.00 91 PRO A C 1
ATOM 748 O O . PRO A 1 91 ? -14.396 -1.257 6.321 1.00 96.00 91 PRO A O 1
ATOM 751 N N . LYS A 1 92 ? -15.395 -2.631 7.792 1.00 94.62 92 LYS A N 1
ATOM 752 C CA . LYS A 1 92 ? -16.315 -1.607 8.296 1.00 94.62 92 LYS A CA 1
ATOM 753 C C . LYS A 1 92 ? -15.554 -0.659 9.220 1.00 94.62 92 LYS A C 1
ATOM 755 O O . LYS A 1 92 ? -14.716 -1.101 10.001 1.00 94.62 92 LYS A O 1
ATOM 760 N N . LEU A 1 93 ? -15.853 0.632 9.114 1.00 94.81 93 LEU A N 1
ATOM 761 C CA . LEU A 1 93 ? -15.332 1.638 10.031 1.00 94.81 93 LEU A CA 1
ATOM 762 C C . LEU A 1 93 ? -16.060 1.492 11.368 1.00 94.81 93 LEU A C 1
ATOM 764 O O . LEU A 1 93 ? -17.290 1.512 11.394 1.00 94.81 93 LEU A O 1
ATOM 768 N N . ASP A 1 94 ? -15.293 1.348 12.443 1.00 92.88 94 ASP A N 1
ATOM 769 C CA . ASP A 1 94 ? -15.806 1.344 13.811 1.00 92.88 94 ASP A CA 1
ATOM 770 C C . ASP A 1 94 ? -15.551 2.707 14.474 1.00 92.88 94 ASP A C 1
ATOM 772 O O . ASP A 1 94 ? -14.461 3.272 14.336 1.00 92.88 94 ASP A O 1
ATOM 776 N N . VAL A 1 95 ? -16.564 3.262 15.144 1.00 94.12 95 VAL A N 1
ATOM 777 C CA . VAL A 1 95 ? -16.509 4.586 15.785 1.00 94.12 95 VAL A CA 1
ATOM 778 C C . VAL A 1 95 ? -16.665 4.411 17.286 1.00 94.12 95 VAL A C 1
ATOM 780 O O . VAL A 1 95 ? -17.749 4.114 17.780 1.00 94.12 95 VAL A O 1
ATOM 783 N N . VAL A 1 96 ? -15.589 4.671 18.023 1.00 90.81 96 VAL A N 1
ATOM 784 C CA . VAL A 1 96 ? -15.597 4.622 19.487 1.00 90.81 96 VAL A CA 1
ATOM 785 C C . VAL A 1 96 ? -16.011 5.986 20.034 1.00 90.81 96 VAL A C 1
ATOM 787 O O . VAL A 1 96 ? -15.243 6.947 19.986 1.00 90.81 96 VAL A O 1
ATOM 790 N N . THR A 1 97 ? -17.237 6.076 20.550 1.00 92.06 97 THR A N 1
ATOM 791 C CA . THR A 1 97 ? -17.722 7.257 21.277 1.00 92.06 97 THR A CA 1
ATOM 792 C C . THR A 1 97 ? -17.320 7.186 22.747 1.00 92.06 97 THR A C 1
ATOM 794 O O . THR A 1 97 ? -16.981 6.125 23.269 1.00 92.06 97 THR A O 1
ATOM 797 N N . GLN A 1 98 ? -17.390 8.317 23.446 1.00 90.44 98 GLN A N 1
ATOM 798 C CA . GLN A 1 98 ? -17.131 8.371 24.884 1.00 90.44 98 GLN A CA 1
ATOM 799 C C . GLN A 1 98 ? -18.074 7.445 25.676 1.00 90.44 98 GLN A C 1
ATOM 801 O O . GLN A 1 98 ? -17.615 6.740 26.568 1.00 90.44 98 GLN A O 1
ATOM 806 N N . GLN A 1 99 ? -19.357 7.385 25.299 1.00 88.94 99 GLN A N 1
ATOM 807 C CA . GLN A 1 99 ? -20.352 6.484 25.898 1.00 88.94 99 GLN A CA 1
ATOM 808 C C . GLN A 1 99 ? -19.986 5.011 25.660 1.00 88.94 99 GLN A C 1
ATOM 810 O O . GLN A 1 99 ? -19.900 4.226 26.601 1.00 88.94 99 GLN A O 1
ATOM 815 N N . TYR A 1 100 ? -19.655 4.651 24.419 1.00 88.25 100 TYR A N 1
ATOM 816 C CA . TYR A 1 100 ? -19.242 3.287 24.088 1.00 88.25 100 TYR A CA 1
ATOM 817 C C . TYR A 1 100 ? -17.959 2.872 24.831 1.00 88.25 100 TYR A C 1
ATOM 819 O O . TYR A 1 100 ? -17.841 1.752 25.323 1.00 88.25 100 TYR A O 1
ATOM 827 N N . LEU A 1 101 ? -17.008 3.799 24.996 1.00 87.19 101 LEU A N 1
ATOM 828 C CA . LEU A 1 101 ? -15.795 3.565 25.781 1.00 87.19 101 LEU A CA 1
ATOM 829 C C . LEU A 1 101 ? -16.129 3.360 27.270 1.00 87.19 101 LEU A C 1
ATOM 831 O O . LEU A 1 101 ? -15.580 2.454 27.892 1.00 87.19 101 LEU A O 1
ATOM 835 N N . THR A 1 102 ? -17.044 4.149 27.850 1.00 87.75 102 THR A N 1
ATOM 836 C CA . THR A 1 102 ? -17.477 3.943 29.246 1.00 87.75 102 THR A CA 1
ATOM 837 C C . THR A 1 102 ? -18.090 2.575 29.479 1.00 87.75 102 THR A C 1
ATOM 839 O O . THR A 1 102 ? -17.764 1.926 30.469 1.00 87.75 102 THR A O 1
ATOM 842 N N . GLU A 1 103 ? -18.922 2.110 28.551 1.00 85.50 103 GLU A N 1
ATOM 843 C CA . GLU A 1 103 ? -19.512 0.774 28.605 1.00 85.50 103 GLU A CA 1
ATOM 844 C C . GLU A 1 103 ? -18.429 -0.305 28.559 1.00 85.50 103 GLU A C 1
ATOM 846 O O . GLU A 1 103 ? -18.464 -1.254 29.337 1.00 85.50 103 GLU A O 1
ATOM 851 N N . LEU A 1 104 ? -17.412 -0.118 27.716 1.00 84.81 104 LEU A N 1
ATOM 852 C CA . LEU A 1 104 ? -16.280 -1.035 27.602 1.00 84.81 104 LEU A CA 1
ATOM 853 C C . LEU A 1 104 ? -15.381 -1.061 28.850 1.00 84.81 104 LEU A C 1
ATOM 855 O O . LEU A 1 104 ? -14.790 -2.101 29.141 1.00 84.81 104 LEU A O 1
ATOM 859 N N . LEU A 1 105 ? -15.264 0.054 29.579 1.00 83.25 105 LEU A N 1
ATOM 860 C CA . LEU A 1 105 ? -14.538 0.116 30.857 1.00 83.25 105 LEU A CA 1
ATOM 861 C C . LEU A 1 105 ? -15.313 -0.538 32.004 1.00 83.25 105 LEU A C 1
ATOM 863 O O . LEU A 1 105 ? -14.695 -1.103 32.900 1.00 83.25 105 LEU A O 1
ATOM 867 N N . LEU A 1 106 ? -16.645 -0.454 31.978 1.00 82.75 106 LEU A N 1
ATOM 868 C CA . LEU A 1 106 ? -17.520 -1.102 32.958 1.00 82.75 106 LEU A CA 1
ATOM 869 C C . LEU A 1 106 ? -17.704 -2.599 32.682 1.00 82.75 106 LEU A C 1
ATOM 871 O O . LEU A 1 106 ? -18.036 -3.353 33.593 1.00 82.75 106 LEU A O 1
ATOM 875 N N . ALA A 1 107 ? -17.525 -3.029 31.433 1.00 81.06 107 ALA A N 1
ATOM 876 C CA . ALA A 1 107 ? -17.684 -4.418 31.046 1.00 81.06 107 ALA A CA 1
ATOM 877 C C . ALA A 1 107 ? -16.589 -5.294 31.677 1.00 81.06 107 ALA A C 1
ATOM 879 O O . ALA A 1 107 ? -15.398 -5.143 31.383 1.00 81.06 107 ALA A O 1
ATOM 880 N N . SER A 1 108 ? -17.000 -6.243 32.515 1.00 66.75 108 SER A N 1
ATOM 881 C CA . SER A 1 108 ? -16.098 -7.221 33.114 1.00 66.75 108 SER A CA 1
ATOM 882 C C . SER A 1 108 ? -15.771 -8.334 32.113 1.00 66.75 108 SER A C 1
ATOM 884 O O . SER A 1 108 ? -16.611 -8.692 31.278 1.00 66.75 108 SER A O 1
ATOM 886 N N . PRO A 1 109 ? -14.542 -8.877 32.146 1.00 68.00 109 PRO A N 1
ATOM 887 C CA . PRO A 1 109 ? -14.214 -10.065 31.375 1.00 68.00 109 PRO A CA 1
ATOM 888 C C . PRO A 1 109 ? -14.996 -11.264 31.927 1.00 68.00 109 PRO A C 1
ATOM 890 O O . PRO A 1 109 ? -14.943 -11.558 33.119 1.00 68.00 109 PRO A O 1
ATOM 893 N N . ASN A 1 110 ? -15.708 -11.958 31.047 1.00 69.31 110 ASN A N 1
ATOM 894 C CA . ASN A 1 110 ? -16.294 -13.264 31.326 1.00 69.31 110 ASN A CA 1
ATOM 895 C C . ASN A 1 110 ? -15.199 -14.338 31.307 1.00 69.31 110 ASN A C 1
ATOM 897 O O . ASN A 1 110 ? -14.104 -14.114 30.787 1.00 69.31 110 ASN A O 1
ATOM 901 N N . GLU A 1 111 ? -15.517 -15.530 31.809 1.00 68.56 111 GLU A N 1
ATOM 902 C CA . GLU A 1 111 ? -14.603 -16.684 31.831 1.00 68.56 111 GLU A CA 1
ATOM 903 C C . GLU A 1 111 ? -14.085 -17.065 30.427 1.00 68.56 111 GLU A C 1
ATOM 905 O O . GLU A 1 111 ? -12.946 -17.502 30.283 1.00 68.56 111 GLU A O 1
ATOM 910 N N . ASP A 1 112 ? -14.867 -16.778 29.379 1.00 68.38 112 ASP A N 1
ATOM 911 C CA . ASP A 1 112 ? -14.509 -16.973 27.965 1.00 68.38 112 ASP A CA 1
ATOM 912 C C . ASP A 1 112 ? -13.602 -15.862 27.382 1.00 68.38 112 ASP A C 1
ATOM 914 O O . ASP A 1 112 ? -13.282 -15.856 26.192 1.00 68.38 112 ASP A O 1
ATOM 918 N N . GLY A 1 113 ? -13.217 -14.865 28.187 1.00 64.56 113 GLY A N 1
ATOM 919 C CA . GLY A 1 113 ? -12.433 -13.696 27.765 1.00 64.56 113 GLY A CA 1
ATOM 920 C C . GLY A 1 113 ? -13.234 -12.619 27.018 1.00 64.56 113 GLY A C 1
ATOM 921 O O . GLY A 1 113 ? -12.694 -11.563 26.681 1.00 64.56 113 GLY A O 1
ATOM 922 N N . THR A 1 114 ? -14.528 -12.843 26.771 1.00 65.31 114 THR A N 1
ATOM 923 C CA . THR A 1 114 ? -15.453 -11.843 26.211 1.00 65.31 114 THR A CA 1
ATOM 924 C C . THR A 1 114 ? -15.855 -10.838 27.288 1.00 65.31 114 THR A C 1
ATOM 926 O O . THR A 1 114 ? -16.160 -11.256 28.398 1.00 65.31 114 THR A O 1
ATOM 929 N N . LYS A 1 115 ? -15.918 -9.539 26.986 1.00 66.69 115 LYS A N 1
ATOM 930 C CA . LYS A 1 115 ? -16.375 -8.525 27.952 1.00 66.69 115 LYS A CA 1
ATOM 931 C C . LYS A 1 115 ? -17.879 -8.284 27.817 1.00 66.69 115 LYS A C 1
ATOM 933 O O . LYS A 1 115 ? -18.342 -8.047 26.703 1.00 66.69 115 LYS A O 1
ATOM 938 N N . SER A 1 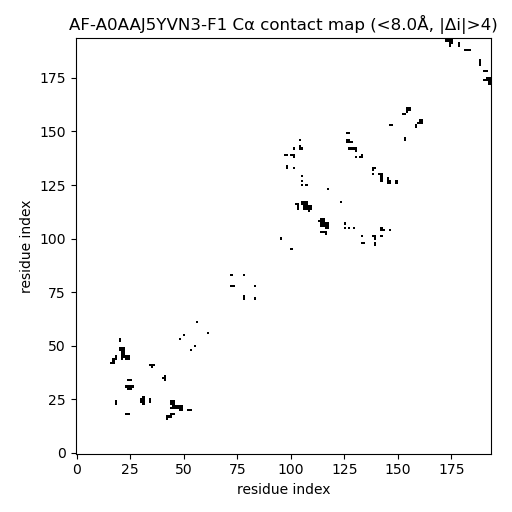116 ? -18.629 -8.306 28.918 1.00 68.38 116 SER A N 1
ATOM 939 C CA . SER A 1 116 ? -20.058 -7.947 28.922 1.00 68.38 116 SER A CA 1
ATOM 940 C C . SER A 1 116 ? -20.409 -6.962 30.028 1.00 68.38 116 SER A C 1
ATOM 942 O O . SER A 1 116 ? -19.758 -6.922 31.068 1.00 68.38 116 SER A O 1
ATOM 944 N N . LEU A 1 117 ? -21.454 -6.166 29.795 1.00 65.00 117 LEU A N 1
ATOM 945 C CA . LEU A 1 117 ? -21.977 -5.237 30.791 1.00 65.00 117 LEU A CA 1
ATOM 946 C C . LEU A 1 117 ? -22.580 -6.001 31.984 1.00 65.00 117 LEU A C 1
ATOM 948 O O . LEU A 1 117 ? -23.348 -6.941 31.762 1.00 65.00 117 LEU A O 1
ATOM 952 N N . PRO A 1 118 ? -22.302 -5.587 33.234 1.00 62.81 118 PRO A N 1
ATOM 953 C CA . PRO A 1 118 ? -22.963 -6.164 34.397 1.00 62.81 118 PRO A CA 1
ATOM 954 C C . PRO A 1 118 ? -24.467 -5.842 34.379 1.00 62.81 118 PRO A C 1
ATOM 956 O O . PRO A 1 118 ? -24.879 -4.709 34.097 1.00 62.81 118 PRO A O 1
ATOM 959 N N . LEU A 1 119 ? -25.300 -6.849 34.672 1.00 63.84 119 LEU A N 1
ATOM 960 C CA . LEU A 1 119 ? -26.742 -6.662 34.854 1.00 63.84 119 LEU A CA 1
ATOM 961 C C . LEU A 1 119 ? -27.004 -5.784 36.091 1.00 63.84 119 LEU A C 1
ATOM 963 O O . LEU A 1 119 ? -26.290 -5.924 37.081 1.00 63.84 119 LEU A O 1
ATOM 967 N N . PRO A 1 120 ? -28.053 -4.939 36.080 1.00 58.66 120 PRO A N 1
ATOM 968 C CA . PRO A 1 120 ? -28.324 -3.983 37.158 1.00 58.66 120 PRO A CA 1
ATOM 969 C C . PRO A 1 120 ? -28.548 -4.624 38.539 1.00 58.66 120 PRO A C 1
ATOM 971 O O . PRO A 1 120 ? -28.285 -3.976 39.544 1.00 58.66 120 PRO A O 1
ATOM 974 N N . GLU A 1 121 ? -29.001 -5.881 38.602 1.00 55.41 121 GLU A N 1
ATOM 975 C CA . GLU A 1 121 ? -29.245 -6.607 39.864 1.00 55.41 121 GLU A CA 1
ATOM 976 C C . GLU A 1 121 ? -28.132 -7.596 40.238 1.00 55.41 121 GLU A C 1
ATOM 978 O O . GLU A 1 121 ? -28.105 -8.117 41.353 1.00 55.41 121 GLU A O 1
ATOM 983 N N . SER A 1 122 ? -27.195 -7.865 39.323 1.00 53.53 122 SER A N 1
ATOM 984 C CA . SER A 1 122 ? -26.060 -8.726 39.628 1.00 53.53 122 SER A CA 1
ATOM 985 C C . SER A 1 122 ? -25.009 -7.879 40.328 1.00 53.53 122 SER A C 1
ATOM 987 O O . SER A 1 122 ? -24.258 -7.151 39.683 1.00 53.53 122 SER A O 1
ATOM 989 N N . GLY A 1 123 ? -24.944 -7.986 41.655 1.00 50.28 123 GLY A N 1
ATOM 990 C CA . GLY A 1 123 ? -23.842 -7.489 42.484 1.00 50.28 123 GLY A CA 1
ATOM 991 C C . GLY A 1 123 ? -22.517 -8.216 42.214 1.00 50.28 123 GLY A C 1
ATOM 992 O O . GLY A 1 123 ? -21.799 -8.553 43.152 1.00 50.28 123 GLY A O 1
ATOM 993 N N . ALA A 1 124 ? -22.209 -8.504 40.946 1.00 47.16 124 ALA A N 1
ATOM 994 C CA . ALA A 1 124 ? -20.910 -8.970 40.511 1.00 47.16 124 ALA A CA 1
ATOM 995 C C . ALA A 1 124 ? -19.911 -7.851 40.808 1.00 47.16 124 ALA A C 1
ATOM 997 O O . ALA A 1 124 ? -19.956 -6.775 40.216 1.00 47.16 124 ALA A O 1
ATOM 998 N N . SER A 1 125 ? -19.068 -8.104 41.800 1.00 47.09 125 SER A N 1
ATOM 999 C CA . SER A 1 125 ? -18.077 -7.196 42.358 1.00 47.09 125 SER A CA 1
ATOM 1000 C C . SER A 1 125 ? -17.061 -6.763 41.301 1.00 47.09 125 SER A C 1
ATOM 1002 O O . SER A 1 125 ? -16.003 -7.372 41.151 1.00 47.09 125 SER A O 1
ATOM 1004 N N . THR A 1 126 ? -17.378 -5.713 40.557 1.00 53.66 126 THR A N 1
ATOM 1005 C CA . THR A 1 126 ? -16.383 -4.913 39.853 1.00 53.66 126 THR A CA 1
ATOM 1006 C C . THR A 1 126 ? -15.987 -3.760 40.767 1.00 53.66 126 THR A C 1
ATOM 1008 O O . THR A 1 126 ? -16.861 -3.082 41.299 1.00 53.66 126 THR A O 1
ATOM 1011 N N . ASP A 1 127 ? -14.689 -3.487 40.919 1.00 59.00 127 ASP A N 1
ATOM 1012 C CA . ASP A 1 127 ? -14.142 -2.358 41.705 1.00 59.00 127 ASP A CA 1
ATOM 1013 C C . ASP A 1 127 ? -14.591 -0.958 41.204 1.00 59.00 127 ASP A C 1
ATOM 1015 O O . ASP A 1 127 ? -14.156 0.072 41.721 1.00 59.00 127 ASP A O 1
ATOM 1019 N N . VAL A 1 128 ? -15.438 -0.901 40.171 1.00 67.88 128 VAL A N 1
ATOM 1020 C CA . VAL A 1 128 ? -15.870 0.305 39.461 1.00 67.88 128 VAL A CA 1
ATOM 1021 C C . VAL A 1 128 ? -17.389 0.438 39.579 1.00 67.88 128 VAL A C 1
ATOM 1023 O O . VAL A 1 128 ? -18.135 -0.473 39.218 1.00 67.88 128 VAL A O 1
ATOM 1026 N N . THR A 1 129 ? -17.850 1.583 40.078 1.00 76.75 129 THR A N 1
ATOM 1027 C CA . THR A 1 129 ? -19.270 1.890 40.275 1.00 76.75 129 THR A CA 1
ATOM 1028 C C . THR A 1 129 ? -19.860 2.458 38.990 1.00 76.75 129 THR A C 1
ATOM 1030 O O . THR A 1 129 ? -19.359 3.442 38.441 1.00 76.75 129 THR A O 1
ATOM 1033 N N . ARG A 1 130 ? -20.971 1.881 38.528 1.00 78.25 130 ARG A N 1
ATOM 1034 C CA . ARG A 1 130 ? -21.714 2.397 37.374 1.00 78.25 130 ARG A CA 1
ATOM 1035 C C . ARG A 1 130 ? -22.374 3.750 37.714 1.00 78.25 130 ARG A C 1
ATOM 1037 O O . ARG A 1 130 ? -23.089 3.813 38.710 1.00 78.25 130 ARG A O 1
ATOM 1044 N N . PRO A 1 131 ? -22.177 4.809 36.907 1.00 77.62 131 PRO A N 1
ATOM 1045 C CA . PRO A 1 131 ? -22.886 6.079 37.075 1.00 77.62 131 PRO A CA 1
ATOM 1046 C C . PRO A 1 131 ? -24.365 5.966 36.662 1.00 77.62 131 PRO A C 1
ATOM 1048 O O . PRO A 1 131 ? -24.698 5.188 35.765 1.00 77.62 131 PRO A O 1
ATOM 1051 N N . ASP A 1 132 ? -25.233 6.773 37.283 1.00 76.56 132 ASP A N 1
ATOM 1052 C CA . ASP A 1 132 ? -26.690 6.753 37.051 1.00 76.56 132 ASP A CA 1
ATOM 1053 C C . ASP A 1 132 ? -27.078 7.170 35.621 1.00 76.56 132 ASP A C 1
ATOM 1055 O O . ASP A 1 132 ? -28.013 6.620 35.0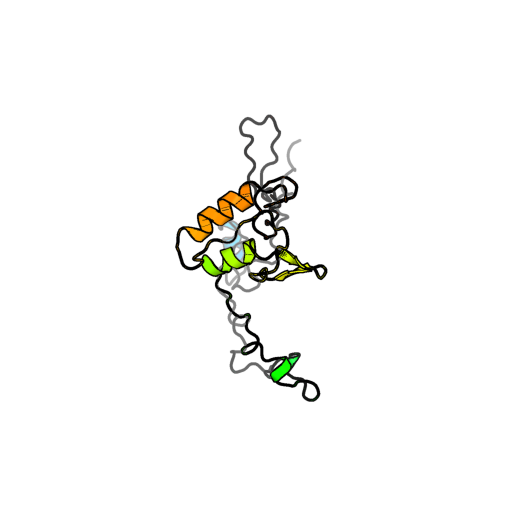41 1.00 76.56 132 ASP A O 1
ATOM 1059 N N . ASP A 1 133 ? -26.335 8.112 35.029 1.00 81.94 133 ASP A N 1
ATOM 1060 C CA . ASP A 1 133 ? -26.527 8.574 33.651 1.00 81.94 133 ASP A CA 1
ATOM 1061 C C . ASP A 1 133 ? -25.246 8.392 32.824 1.00 81.94 133 ASP A C 1
ATOM 1063 O O . ASP A 1 133 ? -24.275 9.136 32.976 1.00 81.94 133 ASP A O 1
ATOM 1067 N N . LEU A 1 134 ? -25.254 7.408 31.919 1.00 76.00 134 LEU A N 1
ATOM 1068 C CA . LEU A 1 134 ? -24.145 7.137 30.996 1.00 76.00 134 LEU A CA 1
ATOM 1069 C C . LEU A 1 134 ? -24.053 8.173 29.870 1.00 76.00 134 LEU A C 1
ATOM 1071 O O . LEU A 1 134 ? -22.992 8.316 29.260 1.00 76.00 134 LEU A O 1
ATOM 1075 N N . ALA A 1 135 ? -25.141 8.889 29.572 1.00 79.31 135 ALA A N 1
ATOM 1076 C CA . ALA A 1 135 ? -25.149 9.867 28.495 1.00 79.31 135 ALA A CA 1
ATOM 1077 C C . ALA A 1 135 ? -24.481 11.190 28.894 1.00 79.31 135 ALA A C 1
ATOM 1079 O O . ALA A 1 135 ? -24.087 11.968 28.019 1.00 79.31 135 ALA A O 1
ATOM 1080 N N . SER A 1 136 ? -24.316 11.421 30.197 1.00 85.88 136 SER A N 1
ATOM 1081 C CA . SER A 1 136 ? -23.661 12.600 30.746 1.00 85.88 136 SER A CA 1
ATOM 1082 C C . SER A 1 136 ? -22.182 12.686 30.332 1.00 85.88 136 SER A C 1
ATOM 1084 O O . SER A 1 136 ? -21.437 11.707 30.455 1.00 85.88 136 SER A O 1
ATOM 1086 N N . PRO A 1 137 ? -21.683 13.871 29.924 1.00 79.12 137 PRO A N 1
ATOM 1087 C CA . PRO A 1 137 ? -20.272 14.057 29.572 1.00 79.12 137 PRO A CA 1
ATOM 1088 C C . PRO A 1 137 ? -19.321 13.814 30.757 1.00 79.12 137 PRO A C 1
ATOM 1090 O O . PRO A 1 137 ? -18.133 13.564 30.554 1.00 79.12 137 PRO A O 1
ATOM 1093 N N . THR A 1 138 ? -19.824 13.868 31.994 1.00 87.94 138 THR A N 1
ATOM 1094 C CA . THR A 1 138 ? -19.041 13.644 33.218 1.00 87.94 138 THR A CA 1
ATOM 1095 C C . THR A 1 138 ? -18.896 12.156 33.564 1.00 87.94 138 THR A C 1
ATOM 1097 O O . THR A 1 138 ? -17.977 11.790 34.293 1.00 87.94 138 THR A O 1
ATOM 1100 N N . ALA A 1 139 ? -19.739 11.276 33.012 1.00 87.44 139 ALA A N 1
ATOM 1101 C CA . ALA A 1 139 ? -19.725 9.845 33.332 1.00 87.44 139 ALA A CA 1
ATOM 1102 C C . ALA A 1 139 ? -18.368 9.191 33.020 1.00 87.44 139 ALA A C 1
ATOM 1104 O O . ALA A 1 139 ? -17.819 8.436 33.820 1.00 87.44 139 ALA A O 1
ATOM 1105 N N . PHE A 1 140 ? -17.767 9.547 31.885 1.00 88.81 140 PHE A N 1
ATOM 1106 C CA . PHE A 1 140 ? -16.472 9.004 31.470 1.00 88.81 140 PHE A CA 1
ATOM 1107 C C . PHE A 1 140 ? -15.323 9.375 32.388 1.00 88.81 140 PHE A C 1
ATOM 1109 O O . PHE A 1 140 ? -14.501 8.523 32.702 1.00 88.81 140 PHE A O 1
ATOM 1116 N N . THR A 1 141 ? -15.254 10.628 32.833 1.00 90.12 141 THR A N 1
ATOM 1117 C CA . THR A 1 141 ? -14.157 11.070 33.696 1.00 90.12 141 THR A CA 1
ATOM 1118 C C . THR A 1 141 ? -14.259 10.439 35.081 1.00 90.12 141 THR A C 1
ATOM 1120 O O . THR A 1 141 ? -13.233 10.089 35.661 1.00 90.12 141 THR A O 1
ATOM 1123 N N . GLN A 1 142 ? -15.479 10.219 35.580 1.00 89.81 142 GLN A N 1
ATOM 1124 C CA . GLN A 1 142 ? -15.728 9.507 36.836 1.00 89.81 142 GLN A CA 1
ATOM 1125 C C . GLN A 1 142 ? -15.304 8.037 36.753 1.00 89.81 142 GLN A C 1
ATOM 1127 O O . GLN A 1 142 ? -14.538 7.577 37.600 1.00 89.81 142 GLN A O 1
ATOM 1132 N N . VAL A 1 143 ? -15.737 7.322 35.708 1.00 87.75 143 VAL A N 1
ATOM 1133 C CA . VAL A 1 143 ? -15.356 5.917 35.482 1.00 87.75 143 VAL A CA 1
ATOM 1134 C C . VAL A 1 143 ? -13.847 5.797 35.275 1.00 87.75 143 VAL A C 1
ATOM 1136 O O . VAL A 1 143 ? -13.211 4.937 35.877 1.00 87.75 143 VAL A O 1
ATOM 1139 N N . LEU A 1 144 ? -13.234 6.702 34.504 1.00 88.31 144 LEU A N 1
ATOM 1140 C CA . LEU A 1 144 ? -11.781 6.738 34.340 1.00 88.31 144 LEU A CA 1
ATOM 1141 C C . LEU A 1 144 ? -11.048 6.928 35.669 1.00 88.31 144 LEU A C 1
ATOM 1143 O O . LEU A 1 144 ? -10.070 6.229 35.918 1.00 88.31 144 LEU A O 1
ATOM 1147 N N . ALA A 1 145 ? -11.498 7.847 36.527 1.00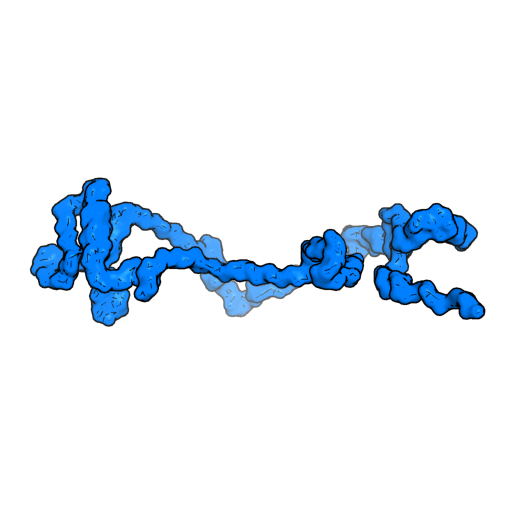 88.88 145 ALA A N 1
ATOM 1148 C CA . ALA A 1 145 ? -10.869 8.076 37.826 1.00 88.88 145 ALA A CA 1
ATOM 1149 C C . ALA A 1 145 ? -10.914 6.818 38.712 1.00 88.88 145 ALA A C 1
ATOM 1151 O O . ALA A 1 145 ? -9.926 6.492 39.367 1.00 88.88 145 ALA A O 1
ATOM 1152 N N . GLN A 1 146 ? -12.025 6.078 38.684 1.00 87.69 146 GLN A N 1
ATOM 1153 C CA . GLN A 1 146 ? -12.163 4.804 39.396 1.00 87.69 146 GLN A CA 1
ATOM 1154 C C . GLN A 1 146 ? -11.250 3.720 38.808 1.00 87.69 146 GLN A C 1
ATOM 1156 O O . GLN A 1 146 ? -10.498 3.086 39.546 1.00 87.69 146 GLN A O 1
ATOM 1161 N N . VAL A 1 147 ? -11.227 3.572 37.478 1.00 85.19 147 VAL A N 1
ATOM 1162 C CA . VAL A 1 147 ? -10.326 2.642 36.776 1.00 85.19 147 VAL A CA 1
ATOM 1163 C C . VAL A 1 147 ? -8.862 2.967 37.078 1.00 85.19 147 VAL A C 1
ATOM 1165 O O . VAL A 1 147 ? -8.059 2.065 37.272 1.00 85.19 147 VAL A O 1
ATOM 1168 N N . HIS A 1 148 ? -8.481 4.240 37.192 1.00 84.06 148 HIS A N 1
ATOM 1169 C CA . HIS A 1 148 ? -7.116 4.619 37.558 1.00 84.06 148 HIS A CA 1
ATOM 1170 C C . HIS A 1 148 ? -6.724 4.220 38.984 1.00 84.06 148 HIS A C 1
ATOM 1172 O O . HIS A 1 148 ? -5.532 4.012 39.227 1.00 84.06 148 HIS A O 1
ATOM 1178 N N . ASN A 1 149 ? -7.686 4.042 39.887 1.00 83.50 149 ASN A N 1
ATOM 1179 C CA . ASN A 1 149 ? -7.444 3.617 41.263 1.00 83.50 149 ASN A CA 1
ATOM 1180 C C . ASN A 1 149 ? -7.442 2.086 41.436 1.00 83.50 149 ASN A C 1
ATOM 1182 O O . ASN A 1 149 ? -6.939 1.609 42.450 1.00 83.50 149 ASN A O 1
ATOM 1186 N N . SER A 1 150 ? -7.939 1.311 40.461 1.00 79.62 150 SER A N 1
ATOM 1187 C CA . SER A 1 150 ? -7.970 -0.160 40.540 1.00 79.62 150 SER A CA 1
ATOM 1188 C C . SER A 1 150 ? -6.566 -0.786 40.472 1.00 79.62 150 SER A C 1
ATOM 1190 O O . SER A 1 150 ? -5.607 -0.159 40.020 1.00 79.62 150 SER A O 1
ATOM 1192 N N . SER A 1 151 ? -6.398 -2.025 40.935 1.00 66.31 151 SER A N 1
ATOM 1193 C CA . SER A 1 151 ? -5.084 -2.695 40.996 1.00 66.31 151 SER A CA 1
ATOM 1194 C C . SER A 1 151 ? -4.659 -3.371 39.680 1.00 66.31 151 SER A C 1
ATOM 1196 O O . SER A 1 151 ? -3.508 -3.790 39.549 1.00 66.31 151 SER A O 1
ATOM 1198 N N . GLU A 1 152 ? -5.551 -3.443 38.687 1.00 72.81 152 GLU A N 1
ATOM 1199 C CA . GLU A 1 152 ? -5.303 -4.105 37.403 1.00 72.81 152 GLU A CA 1
ATOM 1200 C C . GLU A 1 152 ? -4.332 -3.309 36.504 1.00 72.81 152 GLU A C 1
ATOM 1202 O O . GLU A 1 152 ? -4.248 -2.075 36.542 1.00 72.81 152 GLU A O 1
ATOM 1207 N N . HIS A 1 153 ? -3.567 -4.014 35.664 1.00 61.81 153 HIS A N 1
ATOM 1208 C CA . HIS A 1 153 ? -2.664 -3.390 34.697 1.00 61.81 153 HIS A CA 1
ATOM 1209 C C . HIS A 1 153 ? -3.452 -2.649 33.598 1.00 61.81 153 HIS A C 1
ATOM 1211 O O . HIS A 1 153 ? -3.907 -3.254 32.635 1.00 61.81 153 HIS A O 1
ATOM 1217 N N . LYS A 1 154 ? -3.567 -1.317 33.712 1.00 72.56 154 LYS A N 1
ATOM 1218 C CA . LYS A 1 154 ? -4.308 -0.460 32.753 1.00 72.56 154 LYS A CA 1
ATOM 1219 C C . LYS A 1 154 ? -3.601 -0.243 31.412 1.00 72.56 154 LYS A C 1
ATOM 1221 O O . LYS A 1 154 ? -4.230 0.106 30.418 1.00 72.56 154 LYS A O 1
ATOM 1226 N N . TYR A 1 155 ? -2.282 -0.402 31.398 1.00 82.62 155 TYR A N 1
ATOM 1227 C CA . TYR A 1 155 ? -1.445 -0.214 30.216 1.00 82.62 155 TYR A CA 1
ATOM 1228 C C . TYR A 1 155 ? -0.612 -1.480 29.955 1.00 82.62 155 TYR A C 1
ATOM 1230 O O . TYR A 1 155 ? -1.107 -2.597 30.050 1.00 82.62 155 TYR A O 1
ATOM 1238 N N . SER A 1 156 ? 0.678 -1.337 29.640 1.00 80.50 156 SER A N 1
ATOM 1239 C CA . SER A 1 156 ? 1.625 -2.456 29.672 1.00 80.50 156 SER A CA 1
ATOM 1240 C C . SER A 1 156 ? 1.798 -2.989 31.110 1.00 80.50 156 SER A C 1
ATOM 1242 O O . SER A 1 156 ? 1.651 -2.205 32.048 1.00 80.50 156 SER A O 1
ATOM 1244 N N . PRO A 1 157 ? 2.231 -4.251 31.324 1.00 82.69 157 PRO A N 1
ATOM 1245 C CA . PRO A 1 157 ? 2.612 -4.753 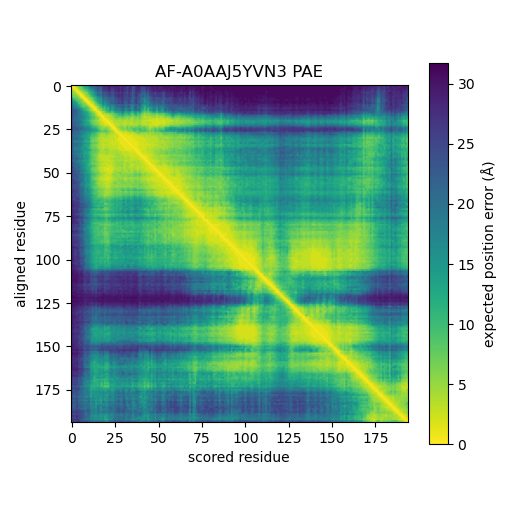32.654 1.00 82.69 157 PRO A CA 1
ATOM 1246 C C . PRO A 1 157 ? 3.617 -3.859 33.406 1.00 82.69 157 PRO A C 1
ATOM 1248 O O . PRO A 1 157 ? 3.666 -3.859 34.630 1.00 82.69 157 PRO A O 1
ATOM 1251 N N . LYS A 1 158 ? 4.404 -3.051 32.678 1.00 85.75 158 LYS A N 1
ATOM 1252 C CA . LYS A 1 158 ? 5.338 -2.051 33.232 1.00 85.75 158 LYS A CA 1
ATOM 1253 C C . LYS A 1 158 ? 4.705 -0.680 33.518 1.00 85.75 158 LYS A C 1
ATOM 1255 O O . LYS A 1 158 ? 5.435 0.279 33.745 1.00 85.75 158 LYS A O 1
ATOM 1260 N N . ASN A 1 159 ? 3.380 -0.562 33.441 1.00 85.31 159 ASN A N 1
ATOM 1261 C CA . ASN A 1 159 ? 2.627 0.690 33.571 1.00 85.31 159 ASN A CA 1
ATOM 1262 C C . ASN A 1 159 ? 3.078 1.790 32.581 1.00 85.31 159 ASN A C 1
ATOM 1264 O O . ASN A 1 159 ? 3.022 2.980 32.875 1.00 85.31 159 ASN A O 1
ATOM 1268 N N . MET A 1 160 ? 3.572 1.388 31.404 1.00 86.88 160 MET A N 1
ATOM 1269 C CA . MET A 1 160 ? 3.955 2.294 30.316 1.00 86.88 160 MET A CA 1
ATOM 1270 C C . MET A 1 160 ? 2.816 2.401 29.302 1.00 86.88 160 MET A C 1
ATOM 1272 O O . MET A 1 160 ? 2.209 1.366 29.004 1.00 86.88 160 MET A O 1
ATOM 1276 N N . PRO A 1 161 ? 2.568 3.588 28.718 1.00 88.94 161 PRO A N 1
ATOM 1277 C CA . PRO A 1 161 ? 1.574 3.736 27.664 1.00 88.94 161 PRO A CA 1
ATOM 1278 C C . PRO A 1 161 ? 1.917 2.836 26.463 1.00 88.94 161 PRO A C 1
ATOM 1280 O O . PRO A 1 161 ? 3.101 2.586 26.193 1.00 88.94 161 PRO A O 1
ATOM 1283 N N . PRO A 1 162 ? 0.906 2.328 25.735 1.00 87.69 162 PRO A N 1
ATOM 1284 C CA . PRO A 1 162 ? 1.142 1.502 24.561 1.00 87.69 162 PRO A CA 1
ATOM 1285 C C . PRO A 1 162 ? 1.911 2.292 23.498 1.00 87.69 162 PRO A C 1
ATOM 1287 O O . PRO A 1 162 ? 1.658 3.473 23.258 1.00 87.69 162 PRO A O 1
ATOM 1290 N N . LYS A 1 163 ? 2.864 1.624 22.847 1.00 87.31 163 LYS A N 1
ATOM 1291 C CA . LYS A 1 163 ? 3.556 2.173 21.678 1.00 87.31 163 LYS A CA 1
ATOM 1292 C C . LYS A 1 163 ? 2.684 1.980 20.442 1.00 87.31 163 LYS A C 1
ATOM 1294 O O . LYS A 1 163 ? 1.924 1.017 20.365 1.00 87.31 163 LYS A O 1
ATOM 1299 N N . PHE A 1 164 ? 2.825 2.874 19.467 1.00 86.44 164 PHE A N 1
ATOM 1300 C CA . PHE A 1 164 ? 2.149 2.728 18.183 1.00 86.44 164 PHE A CA 1
ATOM 1301 C C . PHE A 1 164 ? 2.514 1.367 17.550 1.00 86.44 164 PHE A C 1
ATOM 1303 O O . PHE A 1 164 ? 3.704 1.038 17.496 1.00 86.44 164 PHE A O 1
ATOM 1310 N N . PRO A 1 165 ? 1.535 0.556 17.105 1.00 86.81 165 PRO A N 1
ATOM 1311 C CA . PRO A 1 165 ? 1.753 -0.824 16.672 1.00 86.81 165 PRO A CA 1
ATOM 1312 C C . PRO A 1 165 ? 2.287 -0.892 15.232 1.00 86.81 165 PRO A C 1
ATOM 1314 O O . PRO A 1 165 ? 1.718 -1.555 14.370 1.00 86.81 165 PRO A O 1
ATOM 1317 N N . SER A 1 166 ? 3.383 -0.189 14.952 1.00 89.44 166 SER A N 1
ATOM 1318 C CA . SER A 1 166 ? 4.096 -0.275 13.677 1.00 89.44 166 SER A CA 1
ATOM 1319 C C . SER A 1 166 ? 5.510 -0.780 13.885 1.00 89.44 166 SER A C 1
ATOM 1321 O O . SER A 1 166 ? 6.190 -0.378 14.831 1.00 89.44 166 SER A O 1
ATOM 1323 N N . THR A 1 167 ? 5.999 -1.570 12.940 1.00 84.50 167 THR A N 1
ATOM 1324 C CA . THR A 1 167 ? 7.425 -1.869 12.841 1.00 84.50 167 THR A CA 1
ATOM 1325 C C . THR A 1 167 ? 8.168 -0.600 12.425 1.00 84.50 167 THR A C 1
ATOM 1327 O O . THR A 1 167 ? 7.954 -0.089 11.328 1.00 84.50 167 THR A O 1
ATOM 1330 N N . SER A 1 168 ? 9.036 -0.075 13.293 1.00 80.50 168 SER A N 1
ATOM 1331 C CA . SER A 1 168 ? 9.909 1.044 12.929 1.00 80.50 168 SER A CA 1
ATOM 1332 C C . SER A 1 168 ? 10.844 0.619 11.789 1.00 80.50 168 SER A C 1
ATOM 1334 O O . SER A 1 168 ? 11.439 -0.462 11.895 1.00 80.50 168 SER A O 1
ATOM 1336 N N . PRO A 1 169 ? 11.021 1.432 10.733 1.00 81.81 169 PRO A N 1
ATOM 1337 C CA . PRO A 1 169 ? 11.996 1.123 9.697 1.00 81.81 169 PRO A CA 1
ATOM 1338 C C . PRO A 1 169 ? 13.393 1.033 10.321 1.00 81.81 169 PRO A C 1
ATOM 1340 O O . PRO A 1 169 ? 13.805 1.899 11.091 1.00 81.81 169 PRO A O 1
ATOM 1343 N N . GLN A 1 170 ? 14.126 -0.033 10.005 1.00 82.94 170 GLN A N 1
ATOM 1344 C CA . GLN A 1 170 ? 15.533 -0.138 10.375 1.00 82.94 170 GLN A CA 1
ATOM 1345 C C . GLN A 1 170 ? 16.358 0.576 9.304 1.00 82.94 170 GLN A C 1
ATOM 1347 O O . GLN A 1 170 ? 16.442 0.115 8.166 1.00 82.94 170 GLN A O 1
ATOM 1352 N N . HIS A 1 171 ? 16.945 1.719 9.654 1.00 81.62 171 HIS A N 1
ATOM 1353 C CA . HIS A 1 171 ? 17.856 2.435 8.766 1.00 81.62 171 HIS A CA 1
ATOM 1354 C C . HIS A 1 171 ? 19.250 1.816 8.874 1.00 81.62 171 HIS A C 1
ATOM 1356 O O . HIS A 1 171 ? 19.882 1.876 9.927 1.00 81.62 171 HIS A O 1
ATOM 1362 N N . ILE A 1 172 ? 19.734 1.223 7.784 1.00 83.38 172 ILE A N 1
ATOM 1363 C CA . ILE A 1 172 ? 21.132 0.804 7.671 1.00 83.38 172 ILE A CA 1
ATOM 1364 C C . ILE A 1 172 ? 21.884 1.974 7.049 1.00 83.38 172 ILE A C 1
ATOM 1366 O O . ILE A 1 172 ? 21.753 2.217 5.850 1.00 83.38 172 ILE A O 1
ATOM 1370 N N . LEU A 1 173 ? 22.646 2.703 7.865 1.00 83.19 173 LEU A N 1
ATOM 1371 C CA . LEU A 1 173 ? 23.512 3.771 7.377 1.00 83.19 173 LEU A CA 1
ATOM 1372 C C . LEU A 1 173 ? 24.628 3.147 6.532 1.00 83.19 173 LEU A C 1
ATOM 1374 O O . LEU A 1 173 ? 25.423 2.354 7.041 1.00 83.19 173 LEU A O 1
ATOM 1378 N N . LYS A 1 174 ? 24.679 3.472 5.238 1.00 81.62 174 LYS A N 1
ATOM 1379 C CA . LYS A 1 174 ? 25.779 3.066 4.363 1.00 81.62 174 LYS A CA 1
ATOM 1380 C C . LYS A 1 174 ? 26.688 4.257 4.145 1.00 81.62 174 LYS A C 1
ATOM 1382 O O . LYS A 1 174 ? 26.240 5.360 3.857 1.00 81.62 174 LYS A O 1
ATOM 1387 N N . LEU A 1 175 ? 27.982 4.033 4.308 1.00 82.06 175 LEU A N 1
ATOM 1388 C CA . LEU A 1 175 ? 28.974 5.055 4.020 1.00 82.06 175 LEU A CA 1
ATOM 1389 C C . LEU A 1 175 ? 28.997 5.311 2.503 1.00 82.06 175 LEU A C 1
ATOM 1391 O O . LEU A 1 175 ? 28.885 4.370 1.709 1.00 82.06 175 LEU A O 1
ATOM 1395 N N . GLN A 1 176 ? 29.100 6.576 2.093 1.00 80.69 176 GLN A N 1
ATOM 1396 C CA . GLN A 1 176 ? 29.091 6.952 0.677 1.00 80.69 176 GLN A CA 1
ATOM 1397 C C . GLN A 1 176 ? 30.223 6.237 -0.094 1.00 80.69 176 GLN A C 1
ATOM 1399 O O . GLN A 1 176 ? 31.360 6.186 0.369 1.00 80.69 176 GLN A O 1
ATOM 1404 N N . LYS A 1 177 ? 29.920 5.704 -1.292 1.00 74.06 177 LYS A N 1
ATOM 1405 C CA . LYS A 1 177 ? 30.811 4.822 -2.085 1.00 74.06 177 LYS A CA 1
ATOM 1406 C C . LYS A 1 177 ? 32.209 5.403 -2.361 1.00 74.06 177 LYS A C 1
ATOM 1408 O O . LYS A 1 177 ? 33.161 4.640 -2.478 1.00 74.06 177 LYS A O 1
ATOM 1413 N N . ASP A 1 178 ? 32.317 6.728 -2.418 1.00 74.38 178 ASP A N 1
ATOM 1414 C CA . ASP A 1 178 ? 33.560 7.455 -2.697 1.00 74.38 178 ASP A CA 1
ATOM 1415 C C . ASP A 1 178 ? 33.968 8.384 -1.541 1.00 74.38 178 ASP A C 1
ATOM 1417 O O . ASP A 1 178 ? 34.705 9.353 -1.737 1.00 74.38 178 ASP A O 1
ATOM 1421 N N . ALA A 1 179 ? 33.473 8.130 -0.326 1.00 72.19 179 ALA A N 1
ATOM 1422 C CA . ALA A 1 179 ? 33.958 8.851 0.839 1.00 72.19 179 ALA A CA 1
ATOM 1423 C C . ALA A 1 179 ? 35.440 8.527 1.066 1.00 72.19 179 ALA A C 1
ATOM 1425 O O . ALA A 1 179 ? 35.881 7.378 1.000 1.00 72.19 179 ALA A O 1
ATOM 1426 N N . LEU A 1 180 ? 36.218 9.576 1.321 1.00 72.69 180 LEU A N 1
ATOM 1427 C CA . LEU A 1 180 ? 37.626 9.438 1.659 1.00 72.69 180 LEU A CA 1
ATOM 1428 C C . LEU A 1 180 ? 37.742 8.657 2.980 1.00 72.69 180 LEU A C 1
ATOM 1430 O O . LEU A 1 180 ? 37.021 8.996 3.919 1.00 72.69 180 LEU A O 1
ATOM 1434 N N . PRO A 1 181 ? 38.627 7.649 3.086 1.00 75.44 181 PRO A N 1
ATOM 1435 C CA . PRO A 1 181 ? 38.880 6.988 4.360 1.00 75.44 181 PRO A CA 1
ATOM 1436 C C . PRO A 1 181 ? 39.468 8.011 5.341 1.00 75.44 181 PRO A C 1
ATOM 1438 O O . PRO A 1 181 ? 40.421 8.714 4.997 1.00 75.44 181 PRO A O 1
ATOM 1441 N N . ARG A 1 182 ? 38.882 8.116 6.535 1.00 72.75 182 ARG A N 1
ATOM 1442 C CA . ARG A 1 182 ? 39.304 9.030 7.606 1.00 72.75 182 ARG A CA 1
ATOM 1443 C C . ARG A 1 182 ? 39.646 8.239 8.858 1.00 72.75 182 ARG A C 1
ATOM 1445 O O . ARG A 1 182 ? 39.038 7.199 9.107 1.00 72.75 182 ARG A O 1
ATOM 1452 N N . ASP A 1 183 ? 40.615 8.727 9.622 1.00 78.62 183 ASP A N 1
ATOM 1453 C CA . ASP A 1 183 ? 40.932 8.180 10.944 1.00 78.62 183 ASP A CA 1
ATOM 1454 C C . ASP A 1 183 ? 40.136 8.921 12.032 1.00 78.62 183 ASP A C 1
ATOM 1456 O O . ASP A 1 183 ? 39.714 10.065 11.857 1.00 78.62 183 ASP A O 1
ATOM 1460 N N . LYS A 1 184 ? 39.951 8.290 13.194 1.00 76.50 184 LYS A N 1
ATOM 1461 C CA . LYS A 1 184 ? 39.196 8.836 14.333 1.00 76.50 184 LYS A CA 1
ATOM 1462 C C . LYS A 1 184 ? 39.772 10.160 14.857 1.00 76.50 184 LYS A C 1
ATOM 1464 O O . LYS A 1 184 ? 39.054 10.925 15.499 1.00 76.50 184 LYS A O 1
ATOM 1469 N N . PHE A 1 185 ? 41.055 10.413 14.607 1.00 83.81 185 PHE A N 1
ATOM 1470 C CA . PHE A 1 185 ? 41.782 11.597 15.068 1.00 83.81 185 PHE A CA 1
ATOM 1471 C C . PHE A 1 185 ? 42.023 12.642 13.969 1.00 83.81 185 PHE A C 1
ATOM 1473 O O . PHE A 1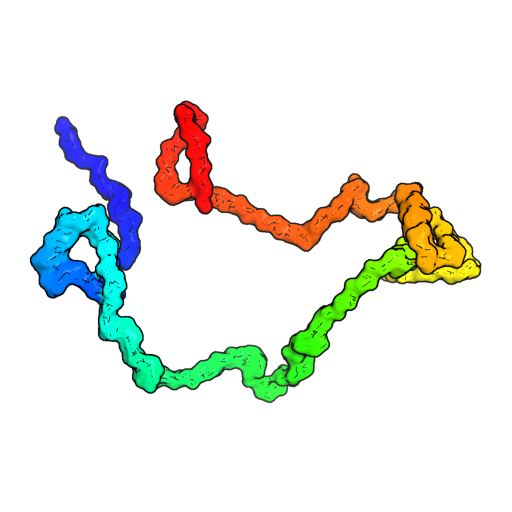 185 ? 42.779 13.589 14.191 1.00 83.81 185 PHE A O 1
ATOM 1480 N N . ASP A 1 186 ? 41.398 12.498 12.797 1.00 81.75 186 ASP A N 1
ATOM 1481 C CA . ASP A 1 186 ? 41.486 13.514 11.751 1.00 81.75 186 ASP A CA 1
ATOM 1482 C C . ASP A 1 186 ? 40.841 14.831 12.203 1.00 81.75 186 ASP A C 1
ATOM 1484 O O . ASP A 1 186 ? 39.818 14.858 12.887 1.00 81.75 186 ASP A O 1
ATOM 1488 N N . TYR A 1 187 ? 41.424 15.949 11.760 1.00 82.94 187 TYR A N 1
ATOM 1489 C CA . TYR A 1 187 ? 40.985 17.306 12.111 1.00 82.94 187 TYR A CA 1
ATOM 1490 C C . TYR A 1 187 ? 39.499 17.585 11.793 1.00 82.94 187 TYR A C 1
ATOM 1492 O O . TYR A 1 187 ? 38.892 18.452 12.418 1.00 82.94 187 TYR A O 1
ATOM 1500 N N . PHE A 1 188 ? 38.892 16.849 10.852 1.00 76.06 188 PHE A N 1
ATOM 1501 C CA . PHE A 1 188 ? 37.469 16.964 10.517 1.00 76.06 188 PHE A CA 1
ATOM 1502 C C . PHE A 1 188 ? 36.803 15.576 10.375 1.00 76.06 188 PHE A C 1
ATOM 1504 O O . PHE A 1 188 ? 36.777 15.021 9.272 1.00 76.06 188 PHE A O 1
ATOM 1511 N N . PRO A 1 189 ? 36.262 15.000 11.467 1.00 72.56 189 PRO A N 1
ATOM 1512 C CA . PRO A 1 189 ? 35.759 13.624 11.512 1.00 72.56 189 PRO A CA 1
ATOM 1513 C C . PRO A 1 189 ? 34.263 13.535 11.154 1.00 72.56 189 PRO A C 1
ATOM 1515 O O . PRO A 1 189 ? 33.464 12.977 11.904 1.00 72.56 189 PRO A O 1
ATOM 1518 N N . VAL A 1 190 ? 33.850 14.139 10.037 1.00 77.06 190 VAL A N 1
ATOM 1519 C CA . VAL A 1 190 ? 32.454 14.055 9.571 1.00 77.06 190 VAL A CA 1
ATOM 1520 C C . VAL A 1 190 ? 32.325 12.938 8.541 1.00 77.06 190 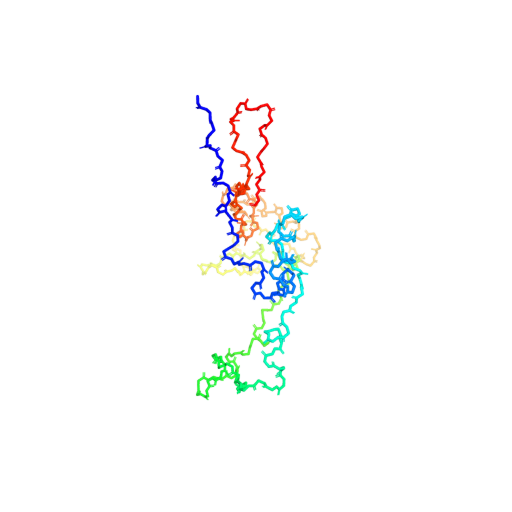VAL A C 1
ATOM 1522 O O . VAL A 1 190 ? 32.974 12.972 7.496 1.00 77.06 190 VAL A O 1
ATOM 1525 N N . GLU A 1 191 ? 31.466 11.962 8.830 1.00 78.25 191 GLU A N 1
ATOM 1526 C CA . GLU A 1 191 ? 31.132 10.864 7.925 1.00 78.25 191 GLU A CA 1
ATOM 1527 C C . GLU A 1 191 ? 29.790 11.129 7.239 1.00 78.25 191 GLU A C 1
ATOM 1529 O O . GLU A 1 191 ? 28.772 11.366 7.891 1.00 78.25 191 GLU A O 1
ATOM 1534 N N . ASN A 1 192 ? 29.791 11.073 5.908 1.00 78.69 192 ASN A N 1
ATOM 1535 C CA . ASN A 1 192 ? 28.577 11.212 5.115 1.00 78.69 192 ASN A CA 1
ATOM 1536 C C . ASN A 1 192 ? 27.993 9.824 4.835 1.00 78.69 192 ASN A C 1
ATOM 1538 O O . ASN A 1 192 ? 28.612 8.994 4.158 1.00 78.69 192 ASN A O 1
ATOM 1542 N N . TYR A 1 193 ? 26.787 9.599 5.347 1.00 79.44 193 TYR A N 1
ATOM 1543 C CA . TYR A 1 193 ? 26.003 8.394 5.105 1.00 79.44 193 TYR A CA 1
ATOM 1544 C C . TYR A 1 193 ? 24.960 8.663 4.011 1.00 79.44 193 TYR A C 1
ATOM 1546 O O . TYR A 1 193 ? 24.360 9.739 3.990 1.00 79.44 193 TYR A O 1
ATOM 1554 N N . ALA A 1 194 ? 24.768 7.701 3.106 1.00 67.62 194 ALA A N 1
ATOM 1555 C CA . ALA A 1 194 ? 23.854 7.764 1.963 1.00 67.62 194 ALA A CA 1
ATOM 1556 C C . ALA A 1 194 ? 22.975 6.508 1.865 1.00 67.62 194 ALA A C 1
ATOM 1558 O O . ALA A 1 194 ? 23.418 5.422 2.311 1.00 67.62 194 ALA A O 1
#

Solvent-accessible surface area (backbone atoms only — not comparable to full-atom values): 13303 Å² total; per-residue (Å²): 142,82,88,90,88,80,79,84,78,72,73,80,55,68,95,61,67,50,42,76,64,26,46,55,64,45,99,42,78,64,49,28,53,50,44,52,71,71,41,95,56,62,75,63,53,72,78,44,67,29,70,82,66,52,74,48,68,45,87,93,65,55,89,74,77,92,68,82,79,82,52,88,87,63,52,86,83,90,58,61,64,80,82,72,41,57,85,82,63,58,84,78,89,82,83,86,44,68,54,58,49,43,51,58,72,61,24,47,72,41,98,87,68,52,66,44,72,72,54,96,84,55,84,70,88,57,97,57,77,83,65,96,51,62,85,44,86,62,35,44,59,53,46,49,55,39,59,72,69,48,92,68,74,88,51,37,95,82,73,40,80,81,73,79,98,63,86,77,84,83,81,79,82,34,71,40,96,81,62,77,90,76,56,97,82,45,99,74,77,78,82,64,67,94

pLDDT: mean 79.39, std 13.76, range [41.12, 96.38]

Secondary structure (DSSP, 8-state):
-------SSTT---SS-TTSSBPPSSSSHHHHHHHHHH-S-TT----PBPTTTTT-S-GGG-SSPP-PPP-GGG-SSS--HHHH-TTTSPPPPP---HHHHHHHHHPEEPTTS-EEPPPTT-----SSPPPS-TTSTTHHHHHHHHHHHSSS-SSSTTSPPPPPSS------PPBPTTPPP--TTSS--PPPB-

Organism: NCBI:txid1514897

Radius of gyration: 36.14 Å; Cα contacts (8 Å, |Δi|>4): 125; chains: 1; bounding box: 93×42×80 Å

InterPro domains:
  IPR016813 NADH-ubiquinone oxidoreductase 21.3 kDa subunit [PIRSF022976] (19-192)
  IPR016813 NADH-ubiquinone oxidoreductase 21.3 kDa subunit [PTHR37325] (20-194)
  IPR016813 NADH-ubiquinone oxidoreductase 21.3 kDa subunit [cd22849] (28-194)
  IPR060364 NuzM, N-terminal domain [PF27885] (20-61)

Sequence (194 aa):
MSMFRATRTLLNKVPESPDKYHIPNGVTPFWHKVHQLMSTNPDVSTGLPRNLQFRYPPPASRPEKPATVPSRASDIAENMYYHRDFRRKYPKLDVVTQQYLTELLLASPNEDGTKSLPLPESGASTDVTRPDDLASPTAFTQVLAQVHNSSEHKYSPKNMPPKFPSTSPQHILKLQKDALPRDKFDYFPVENYA

Nearest PDB structures (foldseek):
  6yj4-assembly1_c  TM=6.299E-01  e=1.153E-08  Yarrowia lipolytica
  7zmg-assembly1_Z  TM=5.095E-01  e=5.463E-07  Thermochaetoides thermophila DSM 1495

Foldseek 3Di:
DDDDPDDPPCPPQPPDQQCPFAPQQDPDPVSLVVCCVPPPDNSHGPPHGDPCPPCPPPPVPDPDDDDDDDDPCNDDPPRDVVVVPVVVVDDDDDDDDLLNVLQVLQFDQDPVRDTHHDDPPPPPDDQFDQDPDSPDPCRSVRRVVSVVPDPDQPDPPVVDHDDDPDDDDDDDFDFPPPDDDDDPPDPDPDTDTD

Mean predicted aligned error: 14.27 Å